Protein AF-0000000070833022 (afdb_homodimer)

InterPro domains:
  IPR000868 Isochorismatase-like domain [PF00857] (4-159)
  IPR036380 Isochorismatase-like superfamily [G3DSA:3.40.50.850] (2-165)
  IPR036380 Isochorismatase-like superfamily [SSF52499] (2-163)
  IPR052347 Isochorismatase Family Nicotinamidases [PTHR11080] (63-161)

pLDDT: mean 97.92, std 2.37, range [69.88, 98.94]

Foldseek 3Di:
DAEEEEAEAQFCLDQPPPHQNHFPCSVVLVVVVVVVLVVCVVVVGAYEYEWEEADDQAPCCVVGPDALYHPDRRGHRDPDDPVSHPYYFYFSHDRDWHCLASAAIPVRDGSCPVVVCVVVPHQEYEYAYEAQQTNRLNNVVVNVVVRGHYDYDVVRYTHNDDDRDD/DAEEEEAEAQFCLDQPPPHQNHFPCSVVLVVVVVVVLVVCVVVVGAYEYEWEEADDQAPCCVVGPDALHHPDRRGHRDPDDPVSHPYYFYFSHDRHWHDLASAAIPVRDGSCPVVVCVVVPHQEYEYAYEAQQTNRLNNVVVNVVVRGHYDYDVVRYTHNDPDRDD

Radius of gyration: 20.8 Å; Cα contacts (8 Å, |Δi|>4): 800; chains: 2; bounding box: 44×54×46 Å

Nearest PDB structures (foldseek):
  3r2j-assembly2_C  TM=9.399E-01  e=3.693E-17  Leishmania infantum
  3o92-assembly1_C  TM=8.441E-01  e=3.391E-12  Streptococcus pneumoniae TIGR4
  3s2s-assembly1_D  TM=8.492E-01  e=2.630E-12  Streptococcus mutans
  3o91-assembly1_D  TM=8.607E-01  e=6.397E-12  Streptococcus pneumoniae TIGR4
  1nba-assembly1_B  TM=8.017E-01  e=1.548E-07  Arthrobacter sp.

Solvent-accessible surface area (backbone atoms only — not comparable to full-atom values): 16486 Å² total; per-residue (Å²): 134,33,47,32,39,39,38,29,38,54,18,25,9,34,27,36,87,83,26,61,52,51,33,72,69,37,58,71,38,51,64,64,49,52,54,50,53,49,52,34,50,74,68,73,31,47,34,32,34,34,30,56,33,17,42,88,81,23,54,57,46,78,81,36,68,71,50,18,34,60,97,38,73,36,33,34,57,53,94,52,66,72,84,74,35,80,44,75,39,66,27,27,64,44,51,84,37,49,28,58,22,64,46,30,31,75,81,65,44,72,50,51,43,61,60,52,36,53,76,64,54,42,46,33,39,38,41,33,28,38,33,30,43,47,32,40,19,37,29,49,48,50,39,53,71,71,64,41,31,40,32,35,41,52,86,45,40,33,32,88,51,64,34,37,43,71,135,35,46,30,38,38,39,31,38,53,16,24,9,34,28,35,87,84,24,65,53,50,32,73,69,36,58,71,36,51,66,65,49,52,54,50,52,48,50,35,51,74,68,73,32,47,34,32,33,35,32,55,34,16,41,86,82,23,54,58,46,79,82,36,66,71,52,18,34,62,96,40,72,35,32,34,56,54,93,52,63,71,82,73,35,80,42,74,39,67,26,26,65,45,50,84,37,50,29,57,22,64,45,31,33,75,81,65,44,72,49,51,43,62,60,52,37,53,75,64,55,42,47,33,38,38,41,32,28,39,35,30,44,47,32,39,18,36,29,51,50,50,39,53,71,72,64,42,32,39,33,36,41,53,85,46,41,33,32,86,51,66,35,41,43,72

Structure (mmCIF, N/CA/C/O backbone):
data_AF-0000000070833022-model_v1
#
loop_
_entity.id
_entity.type
_entity.pdbx_description
1 polymer nicotinamidase
#
loop_
_atom_site.group_PDB
_atom_site.id
_atom_site.type_symbol
_atom_site.label_atom_id
_atom_site.label_alt_id
_atom_site.label_comp_id
_atom_site.label_asym_id
_atom_site.label_entity_id
_atom_site.label_seq_id
_atom_site.pdbx_PDB_ins_code
_atom_site.Cartn_x
_atom_site.Cartn_y
_atom_site.Cartn_z
_atom_site.occupancy
_atom_site.B_iso_or_equiv
_atom_site.auth_seq_id
_atom_site.auth_comp_id
_atom_site.auth_asym_id
_atom_site.auth_atom_id
_atom_site.pdbx_PDB_model_num
ATOM 1 N N . MET A 1 1 ? 17.688 13.344 -7.488 1 69.88 1 MET A N 1
ATOM 2 C CA . MET A 1 1 ? 16.297 13.18 -7.055 1 69.88 1 MET A CA 1
ATOM 3 C C . MET A 1 1 ? 16.094 13.75 -5.652 1 69.88 1 MET A C 1
ATOM 5 O O . MET A 1 1 ? 16.938 13.547 -4.773 1 69.88 1 MET A O 1
ATOM 9 N N . LYS A 1 2 ? 15.133 14.711 -5.559 1 92.62 2 LYS A N 1
ATOM 10 C CA . LYS A 1 2 ? 14.836 15.281 -4.246 1 92.62 2 LYS A CA 1
ATOM 11 C C . LYS A 1 2 ? 13.766 14.469 -3.521 1 92.62 2 LYS A C 1
ATOM 13 O O . LYS A 1 2 ? 12.859 13.922 -4.156 1 92.62 2 LYS A O 1
ATOM 18 N N . LYS A 1 3 ? 13.984 14.32 -2.23 1 97.94 3 LYS A N 1
ATOM 19 C CA . LYS A 1 3 ? 13.117 13.484 -1.403 1 97.94 3 LYS A CA 1
ATOM 20 C C . LYS A 1 3 ? 12.305 14.336 -0.431 1 97.94 3 LYS A C 1
ATOM 22 O O . LYS A 1 3 ? 12.719 15.438 -0.063 1 97.94 3 LYS A O 1
ATOM 27 N N . ALA A 1 4 ? 11.188 13.812 -0.095 1 98.88 4 ALA A N 1
ATOM 28 C CA . ALA A 1 4 ? 10.383 14.438 0.957 1 98.88 4 ALA A CA 1
ATOM 29 C C . ALA A 1 4 ? 9.758 13.391 1.866 1 98.88 4 ALA A C 1
ATOM 31 O O . ALA A 1 4 ? 9.414 12.297 1.414 1 98.88 4 ALA A O 1
ATOM 32 N N . LEU A 1 5 ? 9.703 13.703 3.098 1 98.94 5 LEU A N 1
ATOM 33 C CA . LEU A 1 5 ? 8.922 12.969 4.086 1 98.94 5 LEU A CA 1
ATOM 34 C C . LEU A 1 5 ? 7.547 13.586 4.27 1 98.94 5 LEU A C 1
ATOM 36 O O . LEU A 1 5 ? 7.426 14.805 4.434 1 98.94 5 LEU A O 1
ATOM 40 N N . ILE A 1 6 ? 6.504 12.781 4.133 1 98.94 6 ILE A N 1
ATOM 41 C CA . ILE A 1 6 ? 5.156 13.242 4.457 1 98.94 6 ILE A CA 1
ATOM 42 C C . ILE A 1 6 ? 4.664 12.547 5.723 1 98.94 6 ILE A C 1
ATOM 44 O O . ILE A 1 6 ? 4.504 11.328 5.742 1 98.94 6 ILE A O 1
ATOM 48 N N . VAL A 1 7 ? 4.449 13.266 6.758 1 98.94 7 VAL A N 1
ATOM 49 C CA . VAL A 1 7 ? 3.848 12.797 8 1 98.94 7 VAL A CA 1
ATOM 50 C C . VAL A 1 7 ? 2.348 13.086 7.988 1 98.94 7 VAL A C 1
ATOM 52 O O . VAL A 1 7 ? 1.93 14.234 8.148 1 98.94 7 VAL A O 1
ATOM 55 N N . VAL A 1 8 ? 1.592 12.07 7.895 1 98.94 8 VAL A N 1
ATOM 56 C CA . VAL A 1 8 ? 0.159 12.219 7.66 1 98.94 8 VAL A CA 1
ATOM 57 C C . VAL A 1 8 ? -0.582 12.273 8.992 1 98.94 8 VAL A C 1
ATOM 59 O O . VAL A 1 8 ? -0.612 11.289 9.734 1 98.94 8 VAL A O 1
ATOM 62 N N . ASP A 1 9 ? -1.118 13.352 9.328 1 98.81 9 ASP A N 1
ATOM 63 C CA . ASP A 1 9 ? -2.156 13.602 10.32 1 98.81 9 ASP A CA 1
ATOM 64 C C . ASP A 1 9 ? -1.718 13.125 11.703 1 98.81 9 ASP A C 1
ATOM 66 O O . ASP A 1 9 ? -2.508 12.531 12.438 1 98.81 9 ASP A O 1
ATOM 70 N N . TYR A 1 10 ? -0.454 13.312 12.008 1 98.94 10 TYR A N 1
ATOM 71 C CA . TYR A 1 10 ? -0.01 12.984 13.352 1 98.94 10 TYR A CA 1
ATOM 72 C C . TYR A 1 10 ? -0.485 14.031 14.359 1 98.94 10 TYR A C 1
ATOM 74 O O . TYR A 1 10 ? 0.324 14.781 14.914 1 98.94 10 TYR A O 1
ATOM 82 N N . GLN A 1 11 ? -1.773 13.961 14.641 1 98.88 11 GLN A N 1
ATOM 83 C CA . GLN A 1 11 ? -2.473 14.992 15.391 1 98.88 11 GLN A CA 1
ATOM 84 C C . GLN A 1 11 ? -3.039 14.438 16.688 1 98.88 11 GLN A C 1
ATOM 86 O O . GLN A 1 11 ? -3.248 13.234 16.828 1 98.88 11 GLN A O 1
ATOM 91 N N . TYR A 1 12 ? -3.34 15.305 17.656 1 98.88 12 TYR A N 1
ATOM 92 C CA . TYR A 1 12 ? -3.77 14.969 19.016 1 98.88 12 TYR A CA 1
ATOM 93 C C . TYR A 1 12 ? -4.996 14.062 18.984 1 98.88 12 TYR A C 1
ATOM 95 O O . TYR A 1 12 ? -5.012 13.008 19.625 1 98.88 12 TYR A O 1
ATOM 103 N N . ASP A 1 13 ? -6.031 14.328 18.219 1 98.88 13 ASP A N 1
ATOM 104 C CA . ASP A 1 13 ? -7.293 13.594 18.234 1 98.88 13 ASP A CA 1
ATOM 105 C C . ASP A 1 13 ? -7.105 12.172 17.734 1 98.88 13 ASP A C 1
ATOM 107 O O . ASP A 1 13 ? -7.863 11.266 18.109 1 98.88 13 ASP A O 1
ATOM 111 N N . PHE A 1 14 ? -6.078 11.938 16.906 1 98.81 14 PHE A N 1
ATOM 112 C CA . PHE A 1 14 ? -5.812 10.609 16.375 1 98.81 14 PHE A CA 1
ATOM 113 C C . PHE A 1 14 ? -4.836 9.852 17.25 1 98.81 14 PHE A C 1
ATOM 115 O O . PHE A 1 14 ? -4.859 8.617 17.297 1 98.81 14 PHE A O 1
ATOM 122 N N . VAL A 1 15 ? -3.916 10.562 17.953 1 98.81 15 VAL A N 1
ATOM 123 C CA . VAL A 1 15 ? -2.707 9.945 18.484 1 98.81 15 VAL A CA 1
ATOM 124 C C . VAL A 1 15 ? -2.846 9.758 20 1 98.81 15 VAL A C 1
ATOM 126 O O . VAL A 1 15 ? -2.471 8.711 20.531 1 98.81 15 VAL A O 1
ATOM 129 N N . ASP A 1 16 ? -3.357 10.758 20.625 1 98.69 16 ASP A N 1
ATOM 130 C CA . ASP A 1 16 ? -3.482 10.703 22.078 1 98.69 16 ASP A CA 1
ATOM 131 C C . ASP A 1 16 ? -4.645 9.805 22.484 1 98.69 16 ASP A C 1
ATOM 133 O O . ASP A 1 16 ? -5.734 9.891 21.922 1 98.69 16 ASP A O 1
ATOM 137 N N . PRO A 1 17 ? -4.465 9.008 23.531 1 98.19 17 PRO A N 1
ATOM 138 C CA . PRO A 1 17 ? -5.547 8.133 23.984 1 98.19 17 PRO A CA 1
ATOM 139 C C . PRO A 1 17 ? -6.793 8.914 24.406 1 98.19 17 PRO A C 1
ATOM 141 O O . PRO A 1 17 ? -7.895 8.352 24.438 1 98.19 17 PRO A O 1
ATOM 144 N N . ASN A 1 18 ? -6.699 10.148 24.688 1 98.25 18 ASN A N 1
ATOM 145 C CA . ASN A 1 18 ? -7.832 10.992 25.062 1 98.25 18 ASN A CA 1
ATOM 146 C C . ASN A 1 18 ? -8.398 11.742 23.859 1 98.25 18 ASN A C 1
ATOM 148 O O . ASN A 1 18 ? -9.344 12.516 24 1 98.25 18 ASN A O 1
ATOM 152 N N . GLY A 1 19 ? -7.809 11.578 22.703 1 98.44 19 GLY A N 1
ATOM 153 C CA . GLY A 1 19 ? -8.312 12.203 21.484 1 98.44 19 GLY A CA 1
ATOM 154 C C . GLY A 1 19 ? -9.672 11.68 21.062 1 98.44 19 GLY A C 1
ATOM 155 O O . GLY A 1 19 ? -10.023 10.539 21.375 1 98.44 19 GLY A O 1
ATOM 156 N N . SER A 1 20 ? -10.391 12.367 20.344 1 98.5 20 SER A N 1
ATOM 157 C CA . SER A 1 20 ? -11.781 12.062 20.016 1 98.5 20 SER A CA 1
ATOM 158 C C . SER A 1 20 ? -11.875 10.93 19 1 98.5 20 SER A C 1
ATOM 160 O O . SER A 1 20 ? -12.922 10.289 18.875 1 98.5 20 SER A O 1
ATOM 162 N N . LEU A 1 21 ? -10.883 10.688 18.234 1 98.25 21 LEU A N 1
ATOM 163 C CA . LEU A 1 21 ? -10.797 9.594 17.281 1 98.25 21 LEU A CA 1
ATOM 164 C C . LEU A 1 21 ? -9.461 8.859 17.391 1 98.25 21 LEU A C 1
ATOM 166 O O . LEU A 1 21 ? -8.734 8.719 16.406 1 98.25 21 LEU A O 1
ATOM 170 N N . TYR A 1 22 ? -9.211 8.352 18.578 1 98.62 22 TYR A N 1
ATOM 171 C CA . TYR A 1 22 ? -7.945 7.723 18.922 1 98.62 22 TYR A CA 1
ATOM 172 C C . TYR A 1 22 ? -7.691 6.484 18.078 1 98.62 22 TYR A C 1
ATOM 174 O O . TYR A 1 22 ? -8.555 5.605 17.969 1 98.62 22 TYR A O 1
ATOM 182 N N . VAL A 1 23 ? -6.555 6.477 17.359 1 98.44 23 VAL A N 1
ATOM 183 C CA . VAL A 1 23 ? -6.051 5.297 16.656 1 98.44 23 VAL A CA 1
ATOM 184 C C . VAL A 1 23 ? -5.039 4.566 17.531 1 98.44 23 VAL A C 1
ATOM 186 O O . VAL A 1 23 ? -3.971 5.102 17.844 1 98.44 23 VAL A O 1
ATOM 189 N N . LYS A 1 24 ? -5.34 3.422 17.859 1 98.06 24 LYS A N 1
ATOM 190 C CA . LYS A 1 24 ? -4.598 2.654 18.859 1 98.06 24 LYS A CA 1
ATOM 191 C C . LYS A 1 24 ? -3.107 2.625 18.531 1 98.06 24 LYS A C 1
ATOM 193 O O . LYS A 1 24 ? -2.727 2.408 17.375 1 98.06 24 LYS A O 1
ATOM 198 N N . ASP A 1 25 ? -2.242 2.977 19.5 1 98.12 25 ASP A N 1
ATOM 199 C CA . ASP A 1 25 ? -0.787 2.875 19.484 1 98.12 25 ASP A CA 1
ATOM 200 C C . ASP A 1 25 ? -0.165 4.035 18.719 1 98.12 25 ASP A C 1
ATOM 202 O O . ASP A 1 25 ? 1.036 4.031 18.438 1 98.12 25 ASP A O 1
ATOM 206 N N . GLY A 1 26 ? -0.972 5.012 18.359 1 98.5 26 GLY A N 1
ATOM 207 C CA . GLY A 1 26 ? -0.438 6.172 17.656 1 98.5 26 GLY A CA 1
ATOM 208 C C . GLY A 1 26 ? 0.669 6.871 18.422 1 98.5 26 GLY A C 1
ATOM 209 O O . GLY A 1 26 ? 1.641 7.344 17.828 1 98.5 26 GLY A O 1
ATOM 210 N N . GLU A 1 27 ? 0.518 6.898 19.734 1 98.5 27 GLU A N 1
ATOM 211 C CA . GLU A 1 27 ? 1.476 7.613 20.562 1 98.5 27 GLU A CA 1
ATOM 212 C C . GLU A 1 27 ? 2.83 6.91 20.578 1 98.5 27 GLU A C 1
ATOM 214 O O . GLU A 1 27 ? 3.855 7.535 20.859 1 98.5 27 GLU A O 1
ATOM 219 N N . LYS A 1 28 ? 2.85 5.664 20.25 1 98.12 28 LYS A N 1
ATOM 220 C CA . LYS A 1 28 ? 4.09 4.891 20.266 1 98.12 28 LYS A CA 1
ATOM 221 C C . LYS A 1 28 ? 4.988 5.281 19.094 1 98.12 28 LYS A C 1
ATOM 223 O O . LYS A 1 28 ? 6.18 4.961 19.094 1 98.12 28 LYS A O 1
ATOM 228 N N . LEU A 1 29 ? 4.48 5.973 18.094 1 98.5 29 LEU A N 1
ATOM 229 C CA . LEU A 1 29 ? 5.246 6.391 16.922 1 98.5 29 LEU A CA 1
ATOM 230 C C . LEU A 1 29 ? 6.098 7.617 17.234 1 98.5 29 LEU A C 1
ATOM 232 O O . LEU A 1 29 ? 6.996 7.969 16.469 1 98.5 29 LEU A O 1
ATOM 236 N N . GLN A 1 30 ? 5.836 8.227 18.359 1 98.12 30 GLN A N 1
ATOM 237 C CA . GLN A 1 30 ? 6.387 9.547 18.641 1 98.12 30 GLN A CA 1
ATOM 238 C C . GLN A 1 30 ? 7.91 9.547 18.531 1 98.12 30 GLN A C 1
ATOM 240 O O . GLN A 1 30 ? 8.477 10.336 17.766 1 98.12 30 GLN A O 1
ATOM 245 N N . LYS A 1 31 ? 8.586 8.711 19.219 1 98 31 LYS A N 1
ATOM 246 C CA . LYS A 1 31 ? 10.039 8.719 19.281 1 98 31 LYS A CA 1
ATOM 247 C C . LYS A 1 31 ? 10.641 8.359 17.922 1 98 31 LYS A C 1
ATOM 249 O O . LYS A 1 31 ? 11.461 9.094 17.375 1 98 31 LYS A O 1
ATOM 254 N N . PRO A 1 32 ? 10.227 7.227 17.328 1 98.44 32 PRO A N 1
ATOM 255 C CA . PRO A 1 32 ? 10.828 6.906 16.031 1 98.44 32 PRO A CA 1
ATOM 256 C C . PRO A 1 32 ? 10.453 7.914 14.945 1 98.44 32 PRO A C 1
ATOM 258 O O . PRO A 1 32 ? 11.242 8.164 14.039 1 98.44 32 PRO A O 1
ATOM 261 N N . LEU A 1 33 ? 9.305 8.492 15.023 1 98.5 33 LEU A N 1
ATOM 262 C CA . LEU A 1 33 ? 8.891 9.5 14.055 1 98.5 33 LEU A CA 1
ATOM 263 C C . LEU A 1 33 ? 9.773 10.742 14.156 1 98.5 33 LEU A C 1
ATOM 265 O O . LEU A 1 33 ? 10.211 11.281 13.141 1 98.5 33 LEU A O 1
ATOM 269 N N . LEU A 1 34 ? 9.992 11.203 15.367 1 98.38 34 LEU A N 1
ATOM 270 C CA . LEU A 1 34 ? 10.875 12.344 15.586 1 98.38 34 LEU A CA 1
ATOM 271 C C . LEU A 1 34 ? 12.273 12.07 15.047 1 98.38 34 LEU A C 1
ATOM 273 O O . LEU A 1 34 ? 12.891 12.945 14.438 1 98.38 34 LEU A O 1
ATOM 277 N N . ALA A 1 35 ? 12.797 10.906 15.289 1 98.5 35 ALA A N 1
ATOM 278 C CA . ALA A 1 35 ? 14.102 10.516 14.758 1 98.5 35 ALA A CA 1
ATOM 279 C C . ALA A 1 35 ? 14.125 10.602 13.234 1 98.5 35 ALA A C 1
ATOM 281 O O . ALA A 1 35 ? 15.094 11.07 12.648 1 98.5 35 ALA A O 1
ATOM 282 N N . LEU A 1 36 ? 13.055 10.156 12.609 1 98.62 36 LEU A N 1
ATOM 283 C CA . LEU A 1 36 ? 12.969 10.18 11.148 1 98.62 36 LEU A CA 1
ATOM 284 C C . LEU A 1 36 ? 12.922 11.617 10.633 1 98.62 36 LEU A C 1
ATOM 286 O O . LEU A 1 36 ? 13.594 11.953 9.664 1 98.62 36 LEU A O 1
ATOM 290 N N . ILE A 1 37 ? 12.117 12.43 11.266 1 98.69 37 ILE A N 1
ATOM 291 C CA . ILE A 1 37 ? 12.016 13.836 10.898 1 98.69 37 ILE A CA 1
ATOM 292 C C . ILE A 1 37 ? 13.398 14.484 10.953 1 98.69 37 ILE A C 1
ATOM 294 O O . ILE A 1 37 ? 13.812 15.164 10.008 1 98.69 37 ILE A O 1
ATOM 298 N N . ASN A 1 38 ? 14.086 14.242 11.984 1 98.38 38 ASN A N 1
ATOM 299 C CA . ASN A 1 38 ? 15.422 14.805 12.156 1 98.38 38 ASN A CA 1
ATOM 300 C C . ASN A 1 38 ? 16.375 14.305 11.078 1 98.38 38 ASN A C 1
ATOM 302 O O . ASN A 1 38 ? 17.234 15.055 10.594 1 98.38 38 ASN A O 1
ATOM 306 N N . GLU A 1 39 ? 16.281 13.086 10.805 1 98.38 39 GLU A N 1
ATOM 307 C CA . GLU A 1 39 ? 17.109 12.508 9.75 1 98.38 39 GLU A CA 1
ATOM 308 C C . GLU A 1 39 ? 16.906 13.25 8.43 1 98.38 39 GLU A C 1
ATOM 310 O O . GLU A 1 39 ? 17.875 13.609 7.758 1 98.38 39 GLU A O 1
ATOM 315 N N . TYR A 1 40 ? 15.68 13.484 8.039 1 98.38 40 TYR A N 1
ATOM 316 C CA . TYR A 1 40 ? 15.391 14.18 6.789 1 98.38 40 TYR A CA 1
ATOM 317 C C . TYR A 1 40 ? 15.891 15.617 6.84 1 98.38 40 TYR A C 1
ATOM 319 O O . TYR A 1 40 ? 16.484 16.109 5.879 1 98.38 40 TYR A O 1
ATOM 327 N N . LYS A 1 41 ? 15.688 16.234 7.918 1 97.38 41 LYS A N 1
ATOM 328 C CA . LYS A 1 41 ? 16.141 17.625 8.086 1 97.38 41 LYS A CA 1
ATOM 329 C C . LYS A 1 41 ? 17.672 17.703 7.973 1 97.38 41 LYS A C 1
ATOM 331 O O . LYS A 1 41 ? 18.188 18.594 7.293 1 97.38 41 LYS A O 1
ATOM 336 N N . ASN A 1 42 ? 18.312 16.797 8.594 1 97.38 42 ASN A N 1
ATOM 337 C CA . ASN A 1 42 ? 19.781 16.781 8.578 1 97.38 42 ASN A CA 1
ATOM 338 C C . ASN A 1 42 ? 20.312 16.531 7.172 1 97.38 42 ASN A C 1
ATOM 340 O O . ASN A 1 42 ? 21.422 16.984 6.84 1 97.38 42 ASN A O 1
ATOM 344 N N . ASN A 1 43 ? 19.562 15.875 6.383 1 97.44 43 ASN A N 1
ATOM 345 C CA . ASN A 1 43 ? 19.953 15.594 5.008 1 97.44 43 ASN A CA 1
ATOM 346 C C . ASN A 1 43 ? 19.5 16.703 4.059 1 97.44 43 ASN A C 1
ATOM 348 O O . ASN A 1 43 ? 19.656 16.578 2.842 1 97.44 43 ASN A O 1
ATOM 352 N N . ASN A 1 44 ? 18.844 17.719 4.574 1 96.88 44 ASN A N 1
ATOM 353 C CA . ASN A 1 44 ? 18.297 18.844 3.809 1 96.88 44 ASN A CA 1
ATOM 354 C C . ASN A 1 44 ? 17.188 18.375 2.859 1 96.88 44 ASN A C 1
ATOM 356 O O . ASN A 1 44 ? 17.078 18.875 1.742 1 96.88 44 ASN A O 1
ATOM 360 N N . ASP A 1 45 ? 16.531 17.297 3.289 1 98.25 45 ASP A N 1
ATOM 361 C CA . ASP A 1 45 ? 15.352 16.828 2.578 1 98.25 45 ASP A CA 1
ATOM 362 C C . ASP A 1 45 ? 14.086 17.484 3.131 1 98.25 45 ASP A C 1
ATOM 364 O O . ASP A 1 45 ? 14.062 17.938 4.281 1 98.25 45 ASP A O 1
ATOM 368 N N . LEU A 1 46 ? 13.086 17.578 2.316 1 98.62 46 LEU A N 1
ATOM 369 C CA . LEU A 1 46 ? 11.859 18.266 2.713 1 98.62 46 LEU A CA 1
ATOM 370 C C . LEU A 1 46 ? 11.055 17.422 3.693 1 98.62 46 LEU A C 1
ATOM 372 O O . LEU A 1 46 ? 10.953 16.203 3.531 1 98.62 46 LEU A O 1
ATOM 376 N N . VAL A 1 47 ? 10.531 18.047 4.699 1 98.88 47 VAL A N 1
ATOM 377 C CA . VAL A 1 47 ? 9.625 17.438 5.664 1 98.88 47 VAL A CA 1
ATOM 378 C C . VAL A 1 47 ? 8.289 18.172 5.656 1 98.88 47 VAL A C 1
ATOM 380 O O . VAL A 1 47 ? 8.227 19.375 5.906 1 98.88 47 VAL A O 1
ATOM 383 N N . ILE A 1 48 ? 7.23 17.406 5.352 1 98.94 48 ILE A N 1
ATOM 384 C CA . ILE A 1 48 ? 5.887 17.969 5.211 1 98.94 48 ILE A CA 1
ATOM 385 C C . ILE A 1 48 ? 4.938 17.266 6.18 1 98.94 48 ILE A C 1
ATOM 387 O O . ILE A 1 48 ? 5.055 16.062 6.418 1 98.94 48 ILE A O 1
ATOM 391 N N . ALA A 1 49 ? 4.035 17.953 6.742 1 98.94 49 ALA A N 1
ATOM 392 C CA . ALA A 1 49 ? 2.938 17.375 7.512 1 98.94 49 ALA A CA 1
ATOM 393 C C . ALA A 1 49 ? 1.591 17.688 6.867 1 98.94 49 ALA A C 1
ATOM 395 O O . ALA A 1 49 ? 1.433 18.719 6.211 1 98.94 49 ALA A O 1
ATOM 396 N N . THR A 1 50 ? 0.718 16.797 7.027 1 98.88 50 THR A N 1
ATOM 397 C CA . THR A 1 50 ? -0.683 17.109 6.777 1 98.88 50 THR A CA 1
ATOM 398 C C . THR A 1 50 ? -1.464 17.172 8.086 1 98.88 50 THR A C 1
ATOM 400 O O . THR A 1 50 ? -1.105 16.516 9.062 1 98.88 50 THR A O 1
ATOM 403 N N . LYS A 1 51 ? -2.506 17.953 8.117 1 98.75 51 LYS A N 1
ATOM 404 C CA . LYS A 1 51 ? -3.424 18.094 9.242 1 98.75 51 LYS A CA 1
ATOM 405 C C . LYS A 1 51 ? -4.875 18.125 8.773 1 98.75 51 LYS A C 1
ATOM 407 O O . LYS A 1 51 ? -5.234 18.906 7.895 1 98.75 51 LYS A O 1
ATOM 412 N N . ASP A 1 52 ? -5.645 17.219 9.312 1 98.62 52 ASP A N 1
ATOM 413 C CA . ASP A 1 52 ? -7.078 17.484 9.234 1 98.62 52 ASP A CA 1
ATOM 414 C C . ASP A 1 52 ? -7.438 18.781 9.953 1 98.62 52 ASP A C 1
ATOM 416 O O . ASP A 1 52 ? -6.941 19.047 11.047 1 98.62 52 ASP A O 1
ATOM 420 N N . TRP A 1 53 ? -8.234 19.578 9.344 1 98.56 53 TRP A N 1
ATOM 421 C CA . TRP A 1 53 ? -8.562 20.922 9.828 1 98.56 53 TRP A CA 1
ATOM 422 C C . TRP A 1 53 ? -10.031 21.25 9.578 1 98.56 53 TRP A C 1
ATOM 424 O O . TRP A 1 53 ? -10.352 22.109 8.75 1 98.56 53 TRP A O 1
ATOM 434 N N . HIS A 1 54 ? -10.867 20.703 10.297 1 98.69 54 HIS A N 1
ATOM 435 C CA . HIS A 1 54 ? -12.289 20.641 9.969 1 98.69 54 HIS A CA 1
ATOM 436 C C . HIS A 1 54 ? -13.055 21.797 10.578 1 98.69 54 HIS A C 1
ATOM 438 O O . HIS A 1 54 ? -12.867 22.125 11.75 1 98.69 54 HIS A O 1
ATOM 444 N N . PRO A 1 55 ? -13.922 22.484 9.789 1 98.19 55 PRO A N 1
ATOM 445 C CA . PRO A 1 55 ? -14.898 23.375 10.422 1 98.19 55 PRO A CA 1
ATOM 446 C C . PRO A 1 55 ? -15.852 22.641 11.352 1 98.19 55 PRO A C 1
ATOM 448 O O . PRO A 1 55 ? -15.953 21.406 11.289 1 98.19 55 PRO A O 1
ATOM 451 N N . ALA A 1 56 ? -16.469 23.531 12.148 1 95.06 56 ALA A N 1
ATOM 452 C CA . ALA A 1 56 ? -17.5 22.922 13 1 95.06 56 ALA A CA 1
ATOM 453 C C . ALA A 1 56 ? -18.594 22.266 12.172 1 95.06 56 ALA A C 1
ATOM 455 O O . ALA A 1 56 ? -18.969 22.781 11.109 1 95.06 56 ALA A O 1
ATOM 456 N N . HIS A 1 57 ? -19.047 21.172 12.352 1 95.38 57 HIS A N 1
ATOM 457 C CA . HIS A 1 57 ? -20.109 20.406 11.695 1 95.38 57 HIS A CA 1
ATOM 458 C C . HIS A 1 57 ? -19.641 19.859 10.352 1 95.38 57 HIS A C 1
ATOM 460 O O . HIS A 1 57 ? -20.422 19.766 9.406 1 95.38 57 HIS A O 1
ATOM 466 N N . HIS A 1 58 ? -18.406 19.734 10.164 1 97.31 58 HIS A N 1
ATOM 467 C CA . HIS A 1 58 ? -17.828 19.156 8.961 1 97.31 58 HIS A CA 1
ATOM 468 C C . HIS A 1 58 ? -18.578 17.891 8.539 1 97.31 58 HIS A C 1
ATOM 470 O O . HIS A 1 58 ? -19.047 17.125 9.383 1 97.31 58 HIS A O 1
ATOM 476 N N . CYS A 1 59 ? -18.672 17.609 7.277 1 97.44 59 CYS A N 1
ATOM 477 C CA . CYS A 1 59 ? -19.469 16.516 6.734 1 97.44 59 CYS A CA 1
ATOM 478 C C . CYS A 1 59 ? -18.938 15.164 7.223 1 97.44 59 CYS A C 1
ATOM 480 O O . CYS A 1 59 ? -19.719 14.219 7.387 1 97.44 59 CYS A O 1
ATOM 482 N N . SER A 1 60 ? -17.656 15.07 7.453 1 96.81 60 SER A N 1
ATOM 483 C CA . SER A 1 60 ? -17.078 13.797 7.867 1 96.81 60 SER A CA 1
ATOM 484 C C . SER A 1 60 ? -17.578 13.383 9.25 1 96.81 60 SER A C 1
ATOM 486 O O . SER A 1 60 ? -17.406 12.227 9.648 1 96.81 60 SER A O 1
ATOM 488 N N . PHE A 1 61 ? -18.188 14.305 10.047 1 97.69 61 PHE A N 1
ATOM 489 C CA . PHE A 1 61 ? -18.656 14.016 11.398 1 97.69 61 PHE A CA 1
ATOM 490 C C . PHE A 1 61 ? -19.906 13.148 11.359 1 97.69 61 PHE A C 1
ATOM 492 O O . PHE A 1 61 ? -20.344 12.625 12.391 1 97.69 61 PHE A O 1
ATOM 499 N N . GLU A 1 62 ? -20.422 12.945 10.156 1 96.94 62 GLU A N 1
ATOM 500 C CA . GLU A 1 62 ? -21.5 11.977 9.977 1 96.94 62 GLU A CA 1
ATOM 501 C C . GLU A 1 62 ? -20.984 10.547 10.07 1 96.94 62 GLU A C 1
ATOM 503 O O . GLU A 1 62 ? -21.734 9.625 10.398 1 96.94 62 GLU A O 1
ATOM 508 N N . ILE A 1 63 ? -19.734 10.383 9.742 1 96 63 ILE A N 1
ATOM 509 C CA . ILE A 1 63 ? -19.125 9.062 9.664 1 96 63 ILE A CA 1
ATOM 510 C C . ILE A 1 63 ? -18.203 8.852 10.875 1 96 63 ILE A C 1
ATOM 512 O O . ILE A 1 63 ? -18.172 7.766 11.461 1 96 63 ILE A O 1
ATOM 516 N N . TRP A 1 64 ? -17.484 9.883 11.195 1 97.38 64 TRP A N 1
ATOM 517 C CA . TRP A 1 64 ? -16.531 9.859 12.297 1 97.38 64 TRP A CA 1
ATOM 518 C C . TRP A 1 64 ? -17 10.781 13.43 1 97.38 64 TRP A C 1
ATOM 520 O O . TRP A 1 64 ? -17.703 11.766 13.188 1 97.38 64 TRP A O 1
ATOM 530 N N . PRO A 1 65 ? -16.578 10.469 14.664 1 97.81 65 PRO A N 1
ATOM 531 C CA . PRO A 1 65 ? -16.812 11.484 15.688 1 97.81 65 PRO A CA 1
ATOM 532 C C . PRO A 1 65 ? -16.125 12.82 15.359 1 97.81 65 PRO A C 1
ATOM 534 O O . PRO A 1 65 ? -15.125 12.844 14.648 1 97.81 65 PRO A O 1
ATOM 537 N N . PRO A 1 66 ? -16.797 13.898 15.891 1 98.44 66 PRO A N 1
ATOM 538 C CA . PRO A 1 66 ? -16.109 15.18 15.664 1 98.44 66 PRO A CA 1
ATOM 539 C C . PRO A 1 66 ? -14.633 15.141 16.062 1 98.44 66 PRO A C 1
ATOM 541 O O . PRO A 1 66 ? -14.305 14.664 17.156 1 98.44 66 PRO A O 1
ATOM 544 N N . HIS A 1 67 ? -13.742 15.57 15.211 1 98.75 67 HIS A N 1
ATOM 545 C CA . HIS A 1 67 ? -12.297 15.508 15.406 1 98.75 67 HIS A CA 1
ATOM 546 C C . HIS A 1 67 ? -11.586 16.609 14.625 1 98.75 67 HIS A C 1
ATOM 548 O O . HIS A 1 67 ? -12.125 17.125 13.648 1 98.75 67 HIS A O 1
ATOM 554 N N . CYS A 1 68 ? -10.398 16.938 15.086 1 98.75 68 CYS A N 1
ATOM 555 C CA . CYS A 1 68 ? -9.492 17.875 14.43 1 98.75 68 CYS A CA 1
ATOM 556 C C . CYS A 1 68 ? -10.227 19.141 14 1 98.75 68 CYS A C 1
ATOM 558 O O . CYS A 1 68 ? -10.078 19.594 12.867 1 98.75 68 CYS A O 1
ATOM 560 N N . ILE A 1 69 ? -11.109 19.547 14.906 1 98.69 69 ILE A N 1
ATOM 561 C CA . ILE A 1 69 ? -11.852 20.781 14.648 1 98.69 69 ILE A CA 1
ATOM 562 C C . ILE A 1 69 ? -10.898 21.969 14.672 1 98.69 69 ILE A C 1
ATOM 564 O O . ILE A 1 69 ? -10.023 22.062 15.539 1 98.69 69 ILE A O 1
ATOM 568 N N . GLN A 1 70 ? -11.047 22.891 13.773 1 98.5 70 GLN A N 1
ATOM 569 C CA . GLN A 1 70 ? -10.195 24.062 13.633 1 98.5 70 GLN A CA 1
ATOM 570 C C . GLN A 1 70 ? -10.023 24.781 14.977 1 98.5 70 GLN A C 1
ATOM 572 O O . GLN A 1 70 ? -10.984 24.922 15.734 1 98.5 70 GLN A O 1
ATOM 577 N N . ASN A 1 71 ? -8.742 25.141 15.273 1 97.88 71 ASN A N 1
ATOM 578 C CA . ASN A 1 71 ? -8.375 26 16.391 1 97.88 71 ASN A CA 1
ATOM 579 C C . ASN A 1 71 ? -8.633 25.312 17.734 1 97.88 71 ASN A C 1
ATOM 581 O O . ASN A 1 71 ? -8.836 25.984 18.75 1 97.88 71 ASN A O 1
ATOM 585 N N . THR A 1 72 ? -8.797 24.016 17.797 1 98.38 72 THR A N 1
ATOM 586 C CA . THR A 1 72 ? -8.875 23.25 19.031 1 98.38 72 THR A CA 1
ATOM 587 C C . THR A 1 72 ? -7.602 22.438 19.25 1 98.38 72 THR A C 1
ATOM 589 O O . THR A 1 72 ? -6.812 22.25 18.312 1 98.38 72 THR A O 1
ATOM 592 N N . LYS A 1 73 ? -7.418 21.984 20.422 1 98.44 73 LYS A N 1
ATOM 593 C CA . LYS A 1 73 ? -6.281 21.141 20.766 1 98.44 73 LYS A CA 1
ATOM 594 C C . LYS A 1 73 ? -6.246 19.891 19.875 1 98.44 73 LYS A C 1
ATOM 596 O O . LYS A 1 73 ? -5.168 19.422 19.5 1 98.44 73 LYS A O 1
ATOM 601 N N . GLY A 1 74 ? -7.402 19.391 19.578 1 98.69 74 GLY A N 1
ATOM 602 C CA . GLY A 1 74 ? -7.531 18.156 18.797 1 98.69 74 GLY A CA 1
ATOM 603 C C . GLY A 1 74 ? -6.879 18.25 17.438 1 98.69 74 GLY A C 1
ATOM 604 O O . GLY A 1 74 ? -6.465 17.234 16.875 1 98.69 74 GLY A O 1
ATOM 605 N N . SER A 1 75 ? -6.77 19.469 16.922 1 98.62 75 SER A N 1
ATOM 606 C CA . SER A 1 75 ? -6.258 19.672 15.562 1 98.62 75 SER A CA 1
ATOM 607 C C . SER A 1 75 ? -4.75 19.906 15.57 1 98.62 75 SER A C 1
ATOM 609 O O . SER A 1 75 ? -4.121 19.953 14.516 1 98.62 75 SER A O 1
ATOM 611 N N . GLU A 1 76 ? -4.105 19.969 16.656 1 98.62 76 GLU A N 1
ATOM 612 C CA . GLU A 1 76 ? -2.676 20.266 16.75 1 98.62 76 GLU A CA 1
ATOM 613 C C . GLU A 1 76 ? -1.841 19.016 16.484 1 98.62 76 GLU A C 1
ATOM 615 O O . GLU A 1 76 ? -2.27 17.891 16.781 1 98.62 76 GLU A O 1
ATOM 620 N N . LEU A 1 77 ? -0.664 19.234 15.93 1 98.75 77 LEU A N 1
ATOM 621 C CA . LEU A 1 77 ? 0.287 18.125 15.828 1 98.75 77 LEU A CA 1
ATOM 622 C C . LEU A 1 77 ? 0.633 17.578 17.219 1 98.75 77 LEU A C 1
ATOM 624 O O . LEU A 1 7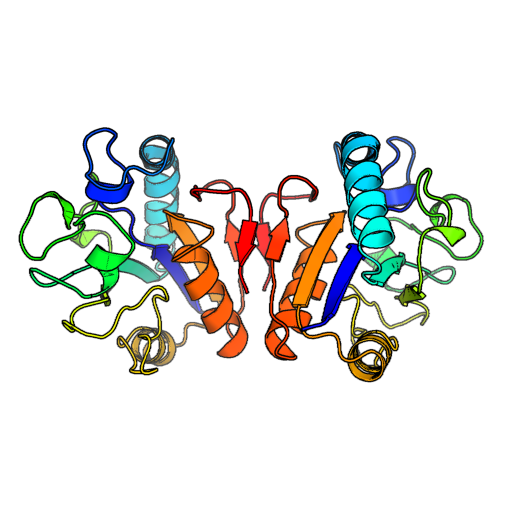7 ? 0.802 18.344 18.156 1 98.75 77 LEU A O 1
ATOM 628 N N . TYR A 1 78 ? 0.722 16.312 17.328 1 98.69 78 TYR A N 1
ATOM 629 C CA . TYR A 1 78 ? 0.939 15.664 18.625 1 98.69 78 TYR A CA 1
ATOM 630 C C . TYR A 1 78 ? 2.416 15.68 19 1 98.69 78 TYR A C 1
ATOM 632 O O . TYR A 1 78 ? 3.201 14.883 18.484 1 98.69 78 TYR A O 1
ATOM 640 N N . ASN A 1 79 ? 2.83 16.594 19.844 1 97.62 79 ASN A N 1
ATOM 641 C CA . ASN A 1 79 ? 4.172 16.719 20.406 1 97.62 79 ASN A CA 1
ATOM 642 C C . ASN A 1 79 ? 5.219 16.906 19.297 1 97.62 79 ASN A C 1
ATOM 644 O O . ASN A 1 79 ? 6.301 16.312 19.375 1 97.62 79 ASN A O 1
ATOM 648 N N . LEU A 1 80 ? 4.895 17.516 18.266 1 97.38 80 LEU A N 1
ATOM 649 C CA . LEU A 1 80 ? 5.785 17.906 17.188 1 97.38 80 LEU A CA 1
ATOM 650 C C . LEU A 1 80 ? 5.738 19.422 16.953 1 97.38 80 LEU A C 1
ATOM 652 O O . LEU A 1 80 ? 4.652 20 16.875 1 97.38 80 LEU A O 1
ATOM 656 N N . ALA A 1 81 ? 6.84 20 16.875 1 96.44 81 ALA A N 1
ATOM 657 C CA . ALA A 1 81 ? 6.898 21.438 16.594 1 96.44 81 ALA A CA 1
ATOM 658 C C . ALA A 1 81 ? 6.586 21.719 15.125 1 96.44 81 ALA A C 1
ATOM 660 O O . ALA A 1 81 ? 7.16 21.094 14.234 1 96.44 81 ALA A O 1
ATOM 661 N N . GLU A 1 82 ? 5.738 22.656 14.93 1 97.19 82 GLU A N 1
ATOM 662 C CA . GLU A 1 82 ? 5.395 23.016 13.555 1 97.19 82 GLU A CA 1
ATOM 663 C C . GLU A 1 82 ? 6.613 23.531 12.797 1 97.19 82 GLU A C 1
ATOM 665 O O . GLU A 1 82 ? 6.695 23.391 11.57 1 97.19 82 GLU A O 1
ATOM 670 N N . SER A 1 83 ? 7.539 24.047 13.5 1 96.5 83 SER A N 1
ATOM 671 C CA . SER A 1 83 ? 8.75 24.594 12.898 1 96.5 83 SER A CA 1
ATOM 672 C C . SER A 1 83 ? 9.625 23.5 12.312 1 96.5 83 SER A C 1
ATOM 674 O O . SER A 1 83 ? 10.555 23.766 11.555 1 96.5 83 SER A O 1
ATOM 676 N N . SER A 1 84 ? 9.352 22.266 12.688 1 96.81 84 SER A N 1
ATOM 677 C CA . SER A 1 84 ? 10.125 21.125 12.18 1 96.81 84 SER A CA 1
ATOM 678 C C . SER A 1 84 ? 9.719 20.781 10.75 1 96.81 84 SER A C 1
ATOM 680 O O . SER A 1 84 ? 10.398 20 10.078 1 96.81 84 SER A O 1
ATOM 682 N N . PHE A 1 85 ? 8.688 21.422 10.289 1 98.69 85 PHE A N 1
ATOM 683 C CA . PHE A 1 85 ? 8.156 21.109 8.969 1 98.69 85 PHE A CA 1
ATOM 684 C C . PHE A 1 85 ? 8.359 22.266 8 1 98.69 85 PHE A C 1
ATOM 686 O O . PHE A 1 85 ? 8.188 23.422 8.367 1 98.69 85 PHE A O 1
ATOM 693 N N . ASP A 1 86 ? 8.75 21.922 6.832 1 98.69 86 ASP A N 1
ATOM 694 C CA . ASP A 1 86 ? 8.93 22.938 5.789 1 98.69 86 ASP A CA 1
ATOM 695 C C . ASP A 1 86 ? 7.59 23.422 5.258 1 98.69 86 ASP A C 1
ATOM 697 O O . ASP A 1 86 ? 7.484 24.547 4.762 1 98.69 86 ASP A O 1
ATOM 701 N N . LYS A 1 87 ? 6.586 22.562 5.309 1 98.62 87 LYS A N 1
ATOM 702 C CA . LYS A 1 87 ? 5.234 22.859 4.848 1 98.62 87 LYS A CA 1
ATOM 703 C C . LYS A 1 87 ? 4.199 22.062 5.641 1 98.62 87 LYS A C 1
ATOM 705 O O . LYS A 1 87 ? 4.445 20.906 6.008 1 98.62 87 LYS A O 1
ATOM 710 N N . ILE A 1 88 ? 3.133 22.656 5.949 1 98.81 88 ILE A N 1
ATOM 711 C CA . ILE A 1 88 ? 1.985 21.984 6.551 1 98.81 88 ILE A CA 1
ATOM 712 C C . ILE A 1 88 ? 0.762 22.141 5.652 1 98.81 88 ILE A C 1
ATOM 714 O O . ILE A 1 88 ? 0.373 23.266 5.316 1 98.81 88 ILE A O 1
ATOM 718 N N . ILE A 1 89 ? 0.171 21.078 5.238 1 98.81 89 ILE A N 1
ATOM 719 C CA . ILE A 1 89 ? -1.002 21.047 4.371 1 98.81 89 ILE A CA 1
ATOM 720 C C . ILE A 1 89 ? -2.264 20.875 5.219 1 98.81 89 ILE A C 1
ATOM 722 O O . ILE A 1 89 ? -2.396 19.891 5.953 1 98.81 89 ILE A O 1
ATOM 726 N N . LEU A 1 90 ? -3.154 21.797 5.168 1 98.5 90 LEU A N 1
ATOM 727 C CA . LEU A 1 90 ? -4.445 21.688 5.84 1 98.5 90 LEU A CA 1
ATOM 728 C C . LEU A 1 90 ? -5.48 21.047 4.914 1 98.5 90 LEU A C 1
ATOM 730 O O . LEU A 1 90 ? -5.664 21.5 3.781 1 98.5 90 LEU A O 1
ATOM 734 N N . LYS A 1 91 ? -6.113 20 5.414 1 97.5 91 LYS A N 1
ATOM 735 C CA . LYS A 1 91 ? -7.098 19.297 4.609 1 97.5 91 LYS A CA 1
ATOM 736 C C . LYS A 1 91 ? -8.477 19.312 5.273 1 97.5 91 LYS A C 1
ATOM 738 O O . LYS A 1 91 ? -8.578 19.5 6.484 1 97.5 91 LYS A O 1
ATOM 743 N N . GLY A 1 92 ? -9.516 19.031 4.434 1 97.62 92 GLY A N 1
ATOM 744 C CA . GLY A 1 92 ? -10.875 18.969 4.945 1 97.62 92 GLY A CA 1
ATOM 745 C C . GLY A 1 92 ? -11.375 20.297 5.461 1 97.62 92 GLY A C 1
ATOM 746 O O . GLY A 1 92 ? -12.062 20.344 6.484 1 97.62 92 GLY A O 1
ATOM 747 N N . THR A 1 93 ? -11.008 21.375 4.832 1 97.38 93 THR A N 1
ATOM 748 C CA . THR A 1 93 ? -11.289 22.719 5.309 1 97.38 93 THR A CA 1
ATOM 749 C C . THR A 1 93 ? -12.672 23.188 4.852 1 97.38 93 THR A C 1
ATOM 751 O O . THR A 1 93 ? -13.195 24.188 5.348 1 97.38 93 THR A O 1
ATOM 754 N N . LYS A 1 94 ? -13.281 22.484 3.887 1 96.62 94 LYS A N 1
ATOM 755 C CA . LYS A 1 94 ? -14.625 22.797 3.406 1 96.62 94 LYS A CA 1
ATOM 756 C C . LYS A 1 94 ? -15.688 22.031 4.188 1 96.62 94 LYS A C 1
ATOM 758 O O . LYS A 1 94 ? -15.484 20.875 4.543 1 96.62 94 LYS A O 1
ATOM 763 N N . LEU A 1 95 ? -16.719 22.641 4.398 1 96.75 95 LEU A N 1
ATOM 764 C CA . LEU A 1 95 ? -17.781 22.062 5.199 1 96.75 95 LEU A CA 1
ATOM 765 C C . LEU A 1 95 ? -18.297 20.766 4.578 1 96.75 95 LEU A C 1
ATOM 767 O O . LEU A 1 95 ? -18.562 19.797 5.285 1 96.75 95 LEU A O 1
ATOM 771 N N . ASN A 1 96 ? -18.375 20.75 3.256 1 96.44 96 ASN A N 1
ATOM 772 C CA . ASN A 1 96 ? -19.125 19.672 2.605 1 96.44 96 ASN A CA 1
ATOM 773 C C . ASN A 1 96 ? -18.219 18.812 1.736 1 96.44 96 ASN A C 1
ATOM 775 O O . ASN A 1 96 ? -18.703 18.078 0.871 1 96.44 96 ASN A O 1
ATOM 779 N N . ALA A 1 97 ? -16.938 18.938 1.888 1 96.19 97 ALA A N 1
ATOM 780 C CA . ALA A 1 97 ? -15.984 18.109 1.141 1 96.19 97 ALA A CA 1
ATOM 781 C C . ALA A 1 97 ? -14.875 17.594 2.047 1 96.19 97 ALA A C 1
ATOM 783 O O . ALA A 1 97 ? -14.078 18.359 2.572 1 96.19 97 ALA A O 1
ATOM 784 N N . ASP A 1 98 ? -14.883 16.328 2.158 1 96.44 98 ASP A N 1
ATOM 785 C CA . ASP A 1 98 ? -13.82 15.727 2.961 1 96.44 98 ASP A CA 1
ATOM 786 C C . ASP A 1 98 ? -12.555 15.523 2.137 1 96.44 98 ASP A C 1
ATOM 788 O O . ASP A 1 98 ? -12.562 15.711 0.918 1 96.44 98 ASP A O 1
ATOM 792 N N . SER A 1 99 ? -11.461 15.328 2.822 1 97.31 99 SER A N 1
ATOM 793 C CA . SER A 1 99 ? -10.164 15.109 2.188 1 97.31 99 SER A CA 1
ATOM 794 C C . SER A 1 99 ? -9.328 14.102 2.967 1 97.31 99 SER A C 1
ATOM 796 O O . SER A 1 99 ? -8.539 14.477 3.836 1 97.31 99 SER A O 1
ATOM 798 N N . TYR A 1 100 ? -9.453 12.844 2.582 1 98 100 TYR A N 1
ATOM 799 C CA . TYR A 1 100 ? -8.594 11.844 3.199 1 98 100 TYR A CA 1
ATOM 800 C C . TYR A 1 100 ? -7.156 11.992 2.705 1 98 100 TYR A C 1
ATOM 802 O O . TYR A 1 100 ? -6.219 12.008 3.506 1 98 100 TYR A O 1
ATOM 810 N N . SER A 1 101 ? -7.023 12.164 1.411 1 98.56 101 SER A N 1
ATOM 811 C CA . SER A 1 101 ? -5.707 12.281 0.792 1 98.56 101 SER A CA 1
ATOM 812 C C . SER A 1 101 ? -5.051 13.617 1.134 1 98.56 101 SER A C 1
ATOM 814 O O . SER A 1 101 ? -5.719 14.648 1.175 1 98.56 101 SER A O 1
ATOM 816 N N . GLY A 1 102 ? -3.791 13.531 1.275 1 98.62 102 GLY A N 1
ATOM 817 C CA . GLY A 1 102 ? -3.016 14.75 1.446 1 98.62 102 GLY A CA 1
ATOM 818 C C . GLY A 1 102 ? -2.938 15.594 0.185 1 98.62 102 GLY A C 1
ATOM 819 O O . GLY A 1 102 ? -2.559 16.766 0.235 1 98.62 102 GLY A O 1
ATOM 820 N N . PHE A 1 103 ? -3.369 15.055 -0.993 1 98.81 103 PHE A N 1
ATOM 821 C CA . PHE A 1 103 ? -3.154 15.734 -2.268 1 98.81 103 PHE A CA 1
ATOM 822 C C . PHE A 1 103 ? -4.43 16.422 -2.736 1 98.81 103 PHE A C 1
ATOM 824 O O . PHE A 1 103 ? -4.375 17.484 -3.367 1 98.81 103 PHE A O 1
ATOM 831 N N . PHE A 1 104 ? -5.605 15.734 -2.439 1 98.31 104 PHE A N 1
ATOM 832 C CA . PHE A 1 104 ? -6.859 16.219 -2.998 1 98.31 104 PHE A CA 1
ATOM 833 C C . PHE A 1 104 ? -8 16.031 -2.01 1 98.31 104 PHE A C 1
ATOM 835 O O . PHE A 1 104 ? -7.93 15.164 -1.13 1 98.31 104 PHE A O 1
ATOM 842 N N . ASP A 1 105 ? -9.023 16.844 -2.209 1 97.44 105 ASP A N 1
ATOM 843 C CA . ASP A 1 105 ? -10.266 16.562 -1.491 1 97.44 105 ASP A CA 1
ATOM 844 C C . ASP A 1 105 ? -11.219 15.734 -2.342 1 97.44 105 ASP A C 1
ATOM 846 O O . ASP A 1 105 ? -10.867 15.297 -3.438 1 97.44 105 ASP A O 1
ATOM 850 N N . ASP A 1 106 ? -12.383 15.492 -1.856 1 95.38 106 ASP A N 1
ATOM 851 C CA . ASP A 1 106 ? -13.367 14.625 -2.502 1 95.38 106 ASP A CA 1
ATOM 852 C C . ASP A 1 106 ? -13.836 15.219 -3.83 1 95.38 106 ASP A C 1
ATOM 854 O O . ASP A 1 106 ? -14.367 14.508 -4.684 1 95.38 106 ASP A O 1
ATOM 858 N N . ASP A 1 107 ? -13.609 16.531 -4.004 1 95 107 ASP A N 1
ATOM 859 C CA . ASP A 1 107 ? -13.969 17.188 -5.25 1 95 107 ASP A CA 1
ATOM 860 C C . ASP A 1 107 ? -12.773 17.297 -6.191 1 95 107 ASP A C 1
ATOM 862 O O . ASP A 1 107 ? -12.812 18.016 -7.191 1 95 107 ASP A O 1
ATOM 866 N N . HIS A 1 108 ? -11.695 16.641 -5.738 1 95.06 108 HIS A N 1
ATOM 867 C CA . HIS A 1 108 ? -10.461 16.609 -6.512 1 95.06 108 HIS A CA 1
ATOM 868 C C . HIS A 1 108 ? -9.812 17.984 -6.586 1 95.06 108 HIS A C 1
ATOM 870 O O . HIS A 1 108 ? -9.086 18.281 -7.539 1 95.06 108 HIS A O 1
ATOM 876 N N . THR A 1 109 ? -10.203 18.766 -5.66 1 96.5 109 THR A N 1
ATOM 877 C CA . THR A 1 109 ? -9.5 20.047 -5.52 1 96.5 109 THR A CA 1
ATOM 878 C C . THR A 1 109 ? -8.156 19.844 -4.824 1 96.5 109 THR A C 1
ATOM 880 O O . THR A 1 109 ? -8.078 19.188 -3.783 1 96.5 109 THR A O 1
ATOM 883 N N . SER A 1 110 ? -7.188 20.453 -5.426 1 97.75 110 SER A N 1
ATOM 884 C CA . SER A 1 110 ? -5.844 20.312 -4.875 1 97.75 110 SER A CA 1
ATOM 885 C C . SER A 1 110 ? -5.727 21 -3.521 1 97.75 110 SER A C 1
ATOM 887 O O . SER A 1 110 ? -6.281 22.094 -3.322 1 97.75 110 SER A O 1
ATOM 889 N N . ASN A 1 111 ? -4.926 20.375 -2.641 1 96.88 111 ASN A N 1
ATOM 890 C CA . ASN A 1 111 ? -4.605 20.984 -1.359 1 96.88 111 ASN A CA 1
ATOM 891 C C . ASN A 1 111 ? -3.27 21.734 -1.411 1 96.88 111 ASN A C 1
ATOM 893 O O . ASN A 1 111 ? -2.834 22.297 -0.411 1 96.88 111 ASN A O 1
ATOM 897 N N . GLY A 1 112 ? -2.652 21.734 -2.605 1 98 112 GLY A N 1
ATOM 898 C CA . GLY A 1 112 ? -1.408 22.469 -2.781 1 98 112 GLY A CA 1
ATOM 899 C C . GLY A 1 112 ? -0.175 21.609 -2.625 1 98 112 GLY A C 1
ATOM 900 O O . GLY A 1 112 ? 0.941 22.047 -2.908 1 98 112 GLY A O 1
ATOM 901 N N . LEU A 1 113 ? -0.358 20.344 -2.188 1 98.75 113 LEU A N 1
ATOM 902 C CA . LEU A 1 113 ? 0.781 19.484 -1.91 1 98.75 113 LEU A CA 1
ATOM 903 C C . LEU A 1 113 ? 1.534 19.141 -3.191 1 98.75 113 LEU A C 1
ATOM 905 O O . LEU A 1 113 ? 2.76 19.266 -3.246 1 98.75 113 LEU A O 1
ATOM 909 N N . ASP A 1 114 ? 0.817 18.719 -4.199 1 98.69 114 ASP A N 1
ATOM 910 C CA . ASP A 1 114 ? 1.457 18.359 -5.461 1 98.69 114 ASP A CA 1
ATOM 911 C C . ASP A 1 114 ? 2.24 19.531 -6.039 1 98.69 114 ASP A C 1
ATOM 913 O O . ASP A 1 114 ? 3.381 19.375 -6.477 1 98.69 114 ASP A O 1
ATOM 917 N N . GLU A 1 115 ? 1.646 20.703 -6.062 1 98.62 115 GLU A N 1
ATOM 918 C CA . GLU A 1 115 ? 2.283 21.922 -6.566 1 98.62 115 GLU A CA 1
ATOM 919 C C . GLU A 1 115 ? 3.572 22.219 -5.809 1 98.62 115 GLU A C 1
ATOM 921 O O . GLU A 1 115 ? 4.594 22.547 -6.414 1 98.62 115 GLU A O 1
ATOM 926 N N . TYR A 1 116 ? 3.438 22.109 -4.504 1 98.81 116 TYR A N 1
ATOM 927 C CA . TYR A 1 116 ? 4.594 22.406 -3.662 1 98.81 116 TYR A CA 1
ATOM 928 C C . TYR A 1 116 ? 5.734 21.438 -3.949 1 98.81 116 TYR A C 1
ATOM 930 O O . TYR A 1 116 ? 6.887 21.844 -4.082 1 98.81 116 TYR A O 1
ATOM 938 N N . LEU A 1 117 ? 5.449 20.125 -4.012 1 98.75 117 LEU A N 1
ATOM 939 C CA . LEU A 1 117 ? 6.453 19.094 -4.273 1 98.75 117 LEU A CA 1
ATOM 940 C C . LEU A 1 117 ? 7.098 19.297 -5.641 1 98.75 117 LEU A C 1
ATOM 942 O O . LEU A 1 117 ? 8.32 19.203 -5.777 1 98.75 117 LEU A O 1
ATOM 946 N N . LYS A 1 118 ? 6.281 19.578 -6.629 1 98.31 118 LYS A N 1
ATOM 947 C CA . LYS A 1 118 ? 6.785 19.812 -7.977 1 98.31 118 LYS A CA 1
ATOM 948 C C . LYS A 1 118 ? 7.676 21.047 -8.031 1 98.31 118 LYS A C 1
ATOM 950 O O . LYS A 1 118 ? 8.727 21.047 -8.68 1 98.31 118 LYS A O 1
ATOM 955 N N . ALA A 1 119 ? 7.246 22.094 -7.363 1 98.25 119 ALA A N 1
ATOM 956 C CA . ALA A 1 119 ? 8.031 23.328 -7.316 1 98.25 119 ALA A CA 1
ATOM 957 C C . ALA A 1 119 ? 9.406 23.078 -6.699 1 98.25 119 ALA A C 1
ATOM 959 O O . ALA A 1 119 ? 10.352 23.828 -6.961 1 98.25 119 ALA A O 1
ATOM 960 N N . ASN A 1 120 ? 9.5 22.094 -5.871 1 98.31 120 ASN A N 1
ATOM 961 C CA . ASN A 1 120 ? 10.758 21.797 -5.207 1 98.31 120 ASN A CA 1
ATOM 962 C C . ASN A 1 120 ? 11.453 20.594 -5.848 1 98.31 120 ASN A C 1
ATOM 964 O O . ASN A 1 120 ? 12.375 20.016 -5.266 1 98.31 120 ASN A O 1
ATOM 968 N N . ASP A 1 121 ? 10.93 20.109 -6.973 1 97.94 121 ASP A N 1
ATOM 969 C CA . ASP A 1 121 ? 11.531 19.062 -7.805 1 97.94 121 ASP A CA 1
ATOM 970 C C . ASP A 1 121 ? 11.57 17.734 -7.062 1 97.94 121 ASP A C 1
ATOM 972 O O . ASP A 1 121 ? 12.531 16.969 -7.211 1 97.94 121 ASP A O 1
ATOM 976 N N . VAL A 1 122 ? 10.633 17.516 -6.203 1 98.62 122 VAL A N 1
ATOM 977 C CA . VAL A 1 122 ? 10.57 16.266 -5.445 1 98.62 122 VAL A CA 1
ATOM 978 C C . VAL A 1 122 ? 9.984 15.156 -6.316 1 98.62 122 VAL A C 1
ATOM 980 O O . VAL A 1 122 ? 8.961 15.352 -6.973 1 98.62 122 VAL A O 1
ATOM 983 N N . THR A 1 123 ? 10.633 14.016 -6.316 1 98.25 123 THR A N 1
ATOM 984 C CA . THR A 1 123 ? 10.109 12.883 -7.07 1 98.25 123 THR A CA 1
ATOM 985 C C . THR A 1 123 ? 9.969 11.656 -6.176 1 98.25 123 THR A C 1
ATOM 987 O O . THR A 1 123 ? 9.305 10.68 -6.543 1 98.25 123 THR A O 1
ATOM 990 N N . GLU A 1 124 ? 10.648 11.641 -4.984 1 98.56 124 GLU A N 1
ATOM 991 C CA . GLU A 1 124 ? 10.656 10.5 -4.078 1 98.56 124 GLU A CA 1
ATOM 992 C C . GLU A 1 124 ? 9.992 10.844 -2.748 1 98.56 124 GLU A C 1
ATOM 994 O O . GLU A 1 124 ? 10.312 11.867 -2.133 1 98.56 124 GLU A O 1
ATOM 999 N N . LEU A 1 125 ? 9.094 10.031 -2.322 1 98.88 125 LEU A N 1
ATOM 1000 C CA . LEU A 1 125 ? 8.336 10.289 -1.104 1 98.88 125 LEU A CA 1
ATOM 1001 C C . LEU A 1 125 ? 8.5 9.148 -0.105 1 98.88 125 LEU A C 1
ATOM 1003 O O . LEU A 1 125 ? 8.516 7.98 -0.489 1 98.88 125 LEU A O 1
ATOM 1007 N N . CYS A 1 126 ? 8.633 9.445 1.138 1 98.88 126 CYS A N 1
ATOM 1008 C CA . CYS A 1 126 ? 8.367 8.547 2.258 1 98.88 126 CYS A CA 1
ATOM 1009 C C . CYS A 1 126 ? 7.098 8.961 2.996 1 98.88 126 CYS A C 1
ATOM 1011 O O . CYS A 1 126 ? 6.969 10.109 3.424 1 98.88 126 CYS A O 1
ATOM 1013 N N . ILE A 1 127 ? 6.16 8.07 3.088 1 98.94 127 ILE A N 1
ATOM 1014 C CA . ILE A 1 127 ? 4.875 8.383 3.699 1 98.94 127 ILE A CA 1
ATOM 1015 C C . ILE A 1 127 ? 4.715 7.605 5.004 1 98.94 127 ILE A C 1
ATOM 1017 O O . ILE A 1 127 ? 4.941 6.395 5.039 1 98.94 127 ILE A O 1
ATOM 1021 N N . VAL A 1 128 ? 4.383 8.328 6.078 1 98.88 128 VAL A N 1
ATOM 1022 C CA . VAL A 1 128 ? 4.172 7.738 7.398 1 98.88 128 VAL A CA 1
ATOM 1023 C C . VAL A 1 128 ? 3.027 8.461 8.109 1 98.88 128 VAL A C 1
ATOM 1025 O O . VAL A 1 128 ? 2.574 9.516 7.652 1 98.88 128 VAL A O 1
ATOM 1028 N N . GLY A 1 129 ? 2.568 7.867 9.203 1 98.69 129 GLY A N 1
ATOM 1029 C CA . GLY A 1 129 ? 1.604 8.594 10.016 1 98.69 129 GLY A CA 1
ATOM 1030 C C . GLY A 1 129 ? 0.42 7.742 10.438 1 98.69 129 GLY A C 1
ATOM 1031 O O . GLY A 1 129 ? 0.58 6.562 10.766 1 98.69 129 GLY A O 1
ATOM 1032 N N . VAL A 1 130 ? -0.664 8.438 10.594 1 98.06 130 VAL A N 1
ATOM 1033 C CA . VAL A 1 130 ? -1.756 7.762 11.289 1 98.06 130 VAL A CA 1
ATOM 1034 C C . VAL A 1 130 ? -2.947 7.598 10.344 1 98.06 130 VAL A C 1
ATOM 1036 O O . VAL A 1 130 ? -3.17 8.438 9.469 1 98.06 130 VAL A O 1
ATOM 1039 N N . ALA A 1 131 ? -3.68 6.477 10.695 1 97 131 ALA A N 1
ATOM 1040 C CA . ALA A 1 131 ? -4.816 5.883 10 1 97 131 ALA A CA 1
ATOM 1041 C C . ALA A 1 131 ? -4.395 5.336 8.641 1 97 131 ALA A C 1
ATOM 1043 O O . ALA A 1 131 ? -4.832 5.836 7.598 1 97 131 ALA A O 1
ATOM 1044 N N . LEU A 1 132 ? -3.535 4.367 8.742 1 98.44 132 LEU A N 1
ATOM 1045 C CA . LEU A 1 132 ? -2.947 3.676 7.598 1 98.44 132 LEU A CA 1
ATOM 1046 C C . LEU A 1 132 ? -4.016 3.32 6.57 1 98.44 132 LEU A C 1
ATOM 1048 O O . LEU A 1 132 ? -3.836 3.561 5.371 1 98.44 132 LEU A O 1
ATOM 1052 N N . ASP A 1 133 ? -5.195 2.898 7 1 98.44 133 ASP A N 1
ATOM 1053 C CA . ASP A 1 133 ? -6.254 2.357 6.156 1 98.44 133 ASP A CA 1
ATOM 1054 C C . ASP A 1 133 ? -7.207 3.457 5.699 1 98.44 133 ASP A C 1
ATOM 1056 O O . ASP A 1 133 ? -8.219 3.18 5.055 1 98.44 133 ASP A O 1
ATOM 1060 N N . VAL A 1 134 ? -6.926 4.773 6.027 1 98.12 134 VAL A N 1
ATOM 1061 C CA . VAL A 1 134 ? -7.781 5.895 5.656 1 98.12 134 VAL A CA 1
ATOM 1062 C C . VAL A 1 134 ? -6.945 6.988 4.996 1 98.12 134 VAL A C 1
ATOM 1064 O O . VAL A 1 134 ? -6.77 6.988 3.773 1 98.12 134 VAL A O 1
ATOM 1067 N N . CYS A 1 135 ? -6.312 7.84 5.793 1 98.5 135 CYS A N 1
ATOM 1068 C CA . CYS A 1 135 ? -5.656 9.008 5.219 1 98.5 135 CYS A CA 1
ATOM 1069 C C . CYS A 1 135 ? -4.305 8.633 4.621 1 98.5 135 CYS A C 1
ATOM 1071 O O . CYS A 1 135 ? -3.904 9.18 3.594 1 98.5 135 CYS A O 1
ATOM 1073 N N . VAL A 1 136 ? -3.562 7.738 5.277 1 98.81 136 VAL A N 1
ATOM 1074 C CA . VAL A 1 136 ? -2.264 7.332 4.754 1 98.81 136 VAL A CA 1
ATOM 1075 C C . VAL A 1 136 ? -2.447 6.59 3.432 1 98.81 136 VAL A C 1
ATOM 1077 O O . VAL A 1 136 ? -1.771 6.891 2.443 1 98.81 136 VAL A O 1
ATOM 1080 N N . SER A 1 137 ? -3.4 5.633 3.395 1 98.81 137 SER A N 1
ATOM 1081 C CA . SER A 1 137 ? -3.629 4.867 2.176 1 98.81 137 SER A CA 1
ATOM 1082 C C . SER A 1 137 ? -4.148 5.758 1.052 1 98.81 137 SER A C 1
ATOM 1084 O O . SER A 1 137 ? -3.748 5.605 -0.104 1 98.81 137 SER A O 1
ATOM 1086 N N . ALA A 1 138 ? -5.035 6.727 1.369 1 98.69 138 ALA A N 1
ATOM 1087 C CA . ALA A 1 138 ? -5.527 7.66 0.358 1 98.69 138 ALA A CA 1
ATOM 1088 C C . ALA A 1 138 ? -4.387 8.5 -0.217 1 98.69 138 ALA A C 1
ATOM 1090 O O . ALA A 1 138 ? -4.344 8.75 -1.422 1 98.69 138 ALA A O 1
ATOM 1091 N N . THR A 1 139 ? -3.473 8.906 0.646 1 98.88 139 THR A N 1
ATOM 1092 C CA . THR A 1 139 ? -2.316 9.68 0.215 1 98.88 139 THR A CA 1
ATOM 1093 C C . THR A 1 139 ? -1.393 8.844 -0.661 1 98.88 139 THR A C 1
ATOM 1095 O O . THR A 1 139 ? -0.898 9.312 -1.687 1 98.88 139 THR A O 1
ATOM 1098 N N . LEU A 1 140 ? -1.176 7.586 -0.282 1 98.88 140 LEU A N 1
ATOM 1099 C CA . LEU A 1 140 ? -0.383 6.648 -1.073 1 98.88 140 LEU A CA 1
ATOM 1100 C C . LEU A 1 140 ? -0.971 6.484 -2.471 1 98.88 140 LEU A C 1
ATOM 1102 O O . LEU A 1 140 ? -0.251 6.582 -3.467 1 98.88 140 LEU A O 1
ATOM 1106 N N . VAL A 1 141 ? -2.293 6.262 -2.568 1 98.81 141 VAL A N 1
ATOM 1107 C CA . VAL A 1 141 ? -2.977 6.004 -3.832 1 98.81 141 VAL A CA 1
ATOM 1108 C C . VAL A 1 141 ? -2.785 7.191 -4.773 1 98.81 141 VAL A C 1
ATOM 1110 O O . VAL A 1 141 ? -2.414 7.016 -5.938 1 98.81 141 VAL A O 1
ATOM 1113 N N . ASP A 1 142 ? -2.973 8.383 -4.262 1 98.81 142 ASP A N 1
ATOM 1114 C CA . ASP A 1 142 ? -2.809 9.57 -5.098 1 98.81 142 ASP A CA 1
ATOM 1115 C C . ASP A 1 142 ? -1.347 9.766 -5.488 1 98.81 142 ASP A C 1
ATOM 1117 O O . ASP A 1 142 ? -1.052 10.203 -6.602 1 98.81 142 ASP A O 1
ATOM 1121 N N . ALA A 1 143 ? -0.424 9.492 -4.547 1 98.88 143 ALA A N 1
ATOM 1122 C CA . ALA A 1 143 ? 0.997 9.594 -4.871 1 98.88 143 ALA A CA 1
ATOM 1123 C C . ALA A 1 143 ? 1.352 8.703 -6.059 1 98.88 143 ALA A C 1
ATOM 1125 O O . ALA A 1 143 ? 2.068 9.125 -6.969 1 98.88 143 ALA A O 1
ATOM 1126 N N . ILE A 1 144 ? 0.849 7.449 -6.043 1 98.81 144 ILE A N 1
ATOM 1127 C CA . ILE A 1 144 ? 1.109 6.496 -7.117 1 98.81 144 ILE A CA 1
ATOM 1128 C C . ILE A 1 144 ? 0.521 7.02 -8.422 1 98.81 144 ILE A C 1
ATOM 1130 O O . ILE A 1 144 ? 1.195 7.031 -9.453 1 98.81 144 ILE A O 1
ATOM 1134 N N . LYS A 1 145 ? -0.65 7.484 -8.398 1 98.44 145 LYS A N 1
ATOM 1135 C CA . LYS A 1 145 ? -1.334 7.965 -9.594 1 98.44 145 LYS A CA 1
ATOM 1136 C C . LYS A 1 145 ? -0.639 9.195 -10.172 1 98.44 145 LYS A C 1
ATOM 1138 O O . LYS A 1 145 ? -0.632 9.406 -11.383 1 98.44 145 LYS A O 1
ATOM 1143 N N . LEU A 1 146 ? -0.044 9.984 -9.289 1 98.56 146 LEU A N 1
ATOM 1144 C CA . LEU A 1 146 ? 0.629 11.211 -9.695 1 98.56 146 LEU A CA 1
ATOM 1145 C C . LEU A 1 146 ? 2.037 10.922 -10.203 1 98.56 146 LEU A C 1
ATOM 1147 O O . LEU A 1 146 ? 2.719 11.812 -10.711 1 98.56 146 LEU A O 1
ATOM 1151 N N . GLY A 1 147 ? 2.527 9.711 -10.008 1 98.12 147 GLY A N 1
ATOM 1152 C CA . GLY A 1 147 ? 3.783 9.305 -10.617 1 98.12 147 GLY A CA 1
ATOM 1153 C C . GLY A 1 147 ? 4.969 9.438 -9.68 1 98.12 147 GLY A C 1
ATOM 1154 O O . GLY A 1 147 ? 6.121 9.398 -10.117 1 98.12 147 GLY A O 1
ATOM 1155 N N . TYR A 1 148 ? 4.738 9.609 -8.398 1 98.62 148 TYR A N 1
ATOM 1156 C CA . TYR A 1 148 ? 5.836 9.656 -7.438 1 98.62 148 TYR A CA 1
ATOM 1157 C C . TYR A 1 148 ? 6.41 8.266 -7.203 1 98.62 148 TYR A C 1
ATOM 1159 O O . TYR A 1 148 ? 5.773 7.262 -7.52 1 98.62 148 TYR A O 1
ATOM 1167 N N . HIS A 1 149 ? 7.664 8.258 -6.676 1 98 149 HIS A N 1
ATOM 1168 C CA . HIS A 1 149 ? 8.328 7.039 -6.234 1 98 149 HIS A CA 1
ATOM 1169 C C . HIS A 1 149 ? 8.672 7.105 -4.75 1 98 149 HIS A C 1
ATOM 1171 O O . HIS A 1 149 ? 8.641 8.18 -4.148 1 98 149 HIS A O 1
ATOM 1177 N N . GLY A 1 150 ? 8.914 5.977 -4.203 1 98.38 150 GLY A N 1
ATOM 1178 C CA . GLY A 1 150 ? 9.312 5.953 -2.805 1 98.38 150 GLY A CA 1
ATOM 1179 C C . GLY A 1 150 ? 8.742 4.77 -2.045 1 98.38 150 GLY A C 1
ATOM 1180 O O . GLY A 1 150 ? 8.734 3.646 -2.553 1 98.38 150 GLY A O 1
ATOM 1181 N N . TYR A 1 151 ? 8.344 5.02 -0.736 1 98.38 151 TYR A N 1
ATOM 1182 C CA . TYR A 1 151 ? 7.828 3.912 0.063 1 98.38 151 TYR A CA 1
ATOM 1183 C C . TYR A 1 151 ? 6.93 4.422 1.183 1 98.38 151 TYR A C 1
ATOM 1185 O O . TYR A 1 151 ? 7.02 5.59 1.574 1 98.38 151 TYR A O 1
ATOM 1193 N N . VAL A 1 152 ? 6.031 3.617 1.572 1 98.88 152 VAL A N 1
ATOM 1194 C CA . VAL A 1 152 ? 5.355 3.746 2.859 1 98.88 152 VAL A CA 1
ATOM 1195 C C . VAL A 1 152 ? 6.094 2.926 3.914 1 98.88 152 VAL A C 1
ATOM 1197 O O . VAL A 1 152 ? 6.297 1.721 3.744 1 98.88 152 VAL A O 1
ATOM 1200 N N . ASP A 1 153 ? 6.551 3.539 5.012 1 98.62 153 ASP A N 1
ATOM 1201 C CA . ASP A 1 153 ? 7.188 2.818 6.109 1 98.62 153 ASP A CA 1
ATOM 1202 C C . ASP A 1 153 ? 6.148 2.311 7.109 1 98.62 153 ASP A C 1
ATOM 1204 O O . ASP A 1 153 ? 5.68 3.066 7.961 1 98.62 153 ASP A O 1
ATOM 1208 N N . LEU A 1 154 ? 5.898 1.058 7.082 1 98.44 154 LEU A N 1
ATOM 1209 C CA . LEU A 1 154 ? 4.812 0.478 7.863 1 98.44 154 LEU A CA 1
ATOM 1210 C C . LEU A 1 154 ? 5.152 0.483 9.352 1 98.44 154 LEU A C 1
ATOM 1212 O O . LEU A 1 154 ? 4.258 0.393 10.195 1 98.44 154 LEU A O 1
ATOM 1216 N N . ASN A 1 155 ? 6.441 0.575 9.742 1 97.81 155 ASN A N 1
ATOM 1217 C CA . ASN A 1 155 ? 6.844 0.661 11.141 1 97.81 155 ASN A CA 1
ATOM 1218 C C . ASN A 1 155 ? 6.434 1.992 11.766 1 97.81 155 ASN A C 1
ATOM 1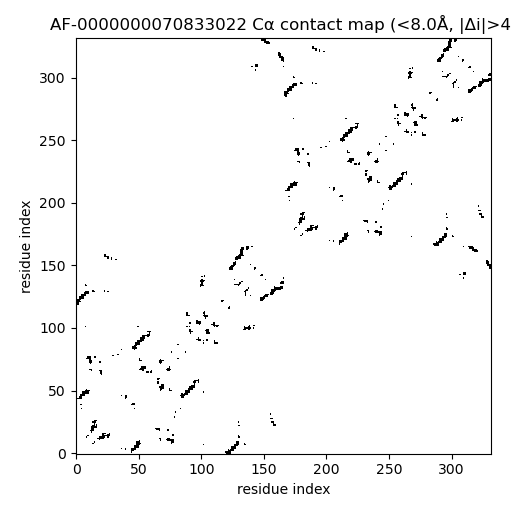220 O O . ASN A 1 155 ? 6.445 2.143 12.984 1 97.81 155 ASN A O 1
ATOM 1224 N N . LEU A 1 156 ? 6.109 2.92 10.914 1 98.75 156 LEU A N 1
ATOM 1225 C CA . LEU A 1 156 ? 5.789 4.266 11.375 1 98.75 156 LEU A CA 1
ATOM 1226 C C . LEU A 1 156 ? 4.375 4.66 10.961 1 98.75 156 LEU A C 1
ATOM 1228 O O . LEU A 1 156 ? 4.113 5.832 10.68 1 98.75 156 LEU A O 1
ATOM 1232 N N . CYS A 1 157 ? 3.52 3.646 10.844 1 98.69 157 CYS A N 1
ATOM 1233 C CA . CYS A 1 157 ? 2.098 3.844 10.586 1 98.69 157 CYS A CA 1
ATOM 1234 C C . CYS A 1 157 ? 1.251 3.045 11.57 1 98.69 157 CYS A C 1
ATOM 1236 O O . CYS A 1 157 ? 1.658 1.972 12.023 1 98.69 157 CYS A O 1
ATOM 1238 N N . VAL A 1 158 ? 0.163 3.514 11.867 1 98.44 158 VAL A N 1
ATOM 1239 C CA . VAL A 1 158 ? -0.885 2.77 12.562 1 98.44 158 VAL A CA 1
ATOM 1240 C C . VAL A 1 158 ? -2.229 3.018 11.883 1 98.44 158 VAL A C 1
ATOM 1242 O O . VAL A 1 158 ? -2.426 4.051 11.234 1 98.44 158 VAL A O 1
ATOM 1245 N N . GLY A 1 159 ? -3.09 2.055 11.867 1 98 159 GLY A N 1
ATOM 1246 C CA . GLY A 1 159 ? -4.414 2.17 11.281 1 98 159 GLY A CA 1
ATOM 1247 C C . GLY A 1 159 ? -5.508 1.591 12.156 1 98 159 GLY A C 1
ATOM 1248 O O . GLY A 1 159 ? -5.227 0.952 13.172 1 98 159 GLY A O 1
ATOM 1249 N N . ILE A 1 160 ? -6.719 1.819 11.844 1 96.06 160 ILE A N 1
ATOM 1250 C CA . ILE A 1 160 ? -7.875 1.218 12.5 1 96.06 160 ILE A CA 1
ATOM 1251 C C . ILE A 1 160 ? -7.91 -0.282 12.211 1 96.06 160 ILE A C 1
ATOM 1253 O O . ILE A 1 160 ? -8.203 -1.083 13.109 1 96.06 160 ILE A O 1
ATOM 1257 N N . ASP A 1 161 ? -7.531 -0.61 10.969 1 95.19 161 ASP A N 1
ATOM 1258 C CA . ASP A 1 161 ? -7.363 -1.983 10.508 1 95.19 161 ASP A CA 1
ATOM 1259 C C . ASP A 1 161 ? -6.02 -2.164 9.797 1 95.19 161 ASP A C 1
ATOM 1261 O O . ASP A 1 161 ? -5.336 -1.184 9.5 1 95.19 161 ASP A O 1
ATOM 1265 N N . ASN A 1 162 ? -5.688 -3.426 9.648 1 95.25 162 ASN A N 1
ATOM 1266 C CA . ASN A 1 162 ? -4.434 -3.729 8.969 1 95.25 162 ASN A CA 1
ATOM 1267 C C . ASN A 1 162 ? -4.645 -3.938 7.469 1 95.25 162 ASN A C 1
ATOM 1269 O O . ASN A 1 162 ? -4.367 -5.016 6.945 1 95.25 162 ASN A O 1
ATOM 1273 N N . HIS A 1 163 ? -5.137 -2.895 6.789 1 97.62 163 HIS A N 1
ATOM 1274 C CA . HIS A 1 163 ? -5.391 -2.934 5.355 1 97.62 163 HIS A CA 1
ATOM 1275 C C . HIS A 1 163 ? -4.938 -1.646 4.68 1 97.62 163 HIS A C 1
ATOM 1277 O O . HIS A 1 163 ? -4.984 -0.572 5.285 1 97.62 163 HIS A O 1
ATOM 1283 N N . ILE A 1 164 ? -4.484 -1.754 3.506 1 98.5 164 ILE A N 1
ATOM 1284 C CA . ILE A 1 164 ? -4.324 -0.606 2.619 1 98.5 164 ILE A CA 1
ATOM 1285 C C . ILE A 1 164 ? -5.461 -0.582 1.6 1 98.5 164 ILE A C 1
ATOM 1287 O O . ILE A 1 164 ? -5.57 -1.479 0.761 1 98.5 164 ILE A O 1
ATOM 1291 N N . LYS A 1 165 ? -6.328 0.403 1.653 1 98 165 LYS A N 1
ATOM 1292 C CA . LYS A 1 165 ? -7.449 0.506 0.725 1 98 165 LYS A CA 1
ATOM 1293 C C . LYS A 1 165 ? -7.059 1.283 -0.529 1 98 165 LYS A C 1
ATOM 1295 O O . LYS A 1 165 ? -6.34 2.283 -0.446 1 98 165 LYS A O 1
ATOM 1300 N N . PHE A 1 166 ? -7.48 0.793 -1.655 1 98.25 166 PHE A N 1
ATOM 1301 C CA . PHE A 1 166 ? -7.125 1.492 -2.885 1 98.25 166 PHE A CA 1
ATOM 1302 C C . PHE A 1 166 ? -8.234 1.362 -3.922 1 98.25 166 PHE A C 1
ATOM 1304 O O . PHE A 1 166 ? -9.062 0.454 -3.84 1 98.25 166 PHE A O 1
ATOM 1311 N N . MET B 1 1 ? -20.469 -5.676 -8.555 1 70.62 1 MET B N 1
ATOM 1312 C CA . MET B 1 1 ? -19 -5.672 -8.586 1 70.62 1 MET B CA 1
ATOM 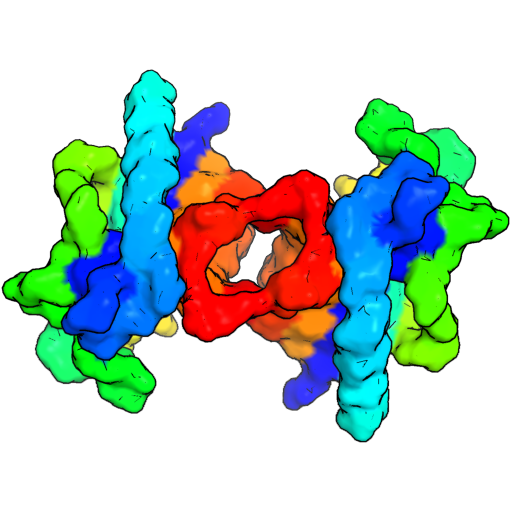1313 C C . MET B 1 1 ? -18.453 -7.051 -8.25 1 70.62 1 MET B C 1
ATOM 1315 O O . MET B 1 1 ? -18.938 -7.711 -7.324 1 70.62 1 MET B O 1
ATOM 1319 N N . LYS B 1 2 ? -17.641 -7.598 -9.219 1 92.81 2 LYS B N 1
ATOM 1320 C CA . LYS B 1 2 ? -17.031 -8.898 -8.969 1 92.81 2 LYS B CA 1
ATOM 1321 C C . LYS B 1 2 ? -15.656 -8.734 -8.312 1 92.81 2 LYS B C 1
ATOM 1323 O O . LYS B 1 2 ? -14.945 -7.77 -8.586 1 92.81 2 LYS B O 1
ATOM 1328 N N . LYS B 1 3 ? -15.391 -9.625 -7.387 1 98 3 LYS B N 1
ATOM 1329 C CA . LYS B 1 3 ? -14.164 -9.562 -6.59 1 98 3 LYS B CA 1
ATOM 1330 C C . LYS B 1 3 ? -13.227 -10.711 -6.938 1 98 3 LYS B C 1
ATOM 1332 O O . LYS B 1 3 ? -13.664 -11.766 -7.402 1 98 3 LYS B O 1
ATOM 1337 N N . ALA B 1 4 ? -11.992 -10.453 -6.723 1 98.88 4 ALA B N 1
ATOM 1338 C CA . ALA B 1 4 ? -11 -11.508 -6.852 1 98.88 4 ALA B CA 1
ATOM 1339 C C . ALA B 1 4 ? -9.945 -11.406 -5.754 1 98.88 4 ALA B C 1
ATOM 1341 O O . ALA B 1 4 ? -9.609 -10.312 -5.309 1 98.88 4 ALA B O 1
ATOM 1342 N N . LEU B 1 5 ? -9.531 -12.531 -5.305 1 98.94 5 LEU B N 1
ATOM 1343 C CA . LEU B 1 5 ? -8.359 -12.664 -4.445 1 98.94 5 LEU B CA 1
ATOM 1344 C C . LEU B 1 5 ? -7.113 -12.969 -5.266 1 98.94 5 LEU B C 1
ATOM 1346 O O . LEU B 1 5 ? -7.137 -13.859 -6.121 1 98.94 5 LEU B O 1
ATOM 1350 N N . ILE B 1 6 ? -6.07 -12.18 -5.086 1 98.94 6 ILE B N 1
ATOM 1351 C CA . ILE B 1 6 ? -4.781 -12.492 -5.699 1 98.94 6 ILE B CA 1
ATOM 1352 C C . ILE B 1 6 ? -3.787 -12.914 -4.617 1 98.94 6 ILE B C 1
ATOM 1354 O O . ILE B 1 6 ? -3.443 -12.117 -3.74 1 98.94 6 ILE B O 1
ATOM 1358 N N . VAL B 1 7 ? -3.348 -14.117 -4.641 1 98.94 7 VAL B N 1
ATOM 1359 C CA . VAL B 1 7 ? -2.297 -14.648 -3.775 1 98.94 7 VAL B CA 1
ATOM 1360 C C . VAL B 1 7 ? -0.952 -14.578 -4.496 1 98.94 7 VAL B C 1
ATOM 1362 O O . VAL B 1 7 ? -0.689 -15.367 -5.41 1 98.94 7 VAL B O 1
ATOM 1365 N N . VAL B 1 8 ? -0.118 -13.734 -4.035 1 98.94 8 VAL B N 1
ATOM 1366 C CA . VAL B 1 8 ? 1.109 -13.414 -4.758 1 98.94 8 VAL B CA 1
ATOM 1367 C C . VAL B 1 8 ? 2.238 -14.328 -4.281 1 98.94 8 VAL B C 1
ATOM 1369 O O . VAL B 1 8 ? 2.666 -14.242 -3.129 1 98.94 8 VAL B O 1
ATOM 1372 N N . ASP B 1 9 ? 2.68 -15.188 -5.082 1 98.88 9 ASP B N 1
ATOM 1373 C CA . ASP B 1 9 ? 3.939 -15.922 -5.051 1 98.88 9 ASP B CA 1
ATOM 1374 C C . ASP B 1 9 ? 4.074 -16.719 -3.758 1 98.88 9 ASP B C 1
ATOM 1376 O O . ASP B 1 9 ? 5.148 -16.766 -3.156 1 98.88 9 ASP B O 1
ATOM 1380 N N . TYR B 1 10 ? 2.969 -17.281 -3.305 1 98.94 10 TYR B N 1
ATOM 1381 C CA . TYR B 1 10 ? 3.062 -18.156 -2.139 1 98.94 10 TYR B CA 1
ATOM 1382 C C . TYR B 1 10 ? 3.682 -19.484 -2.51 1 98.94 10 TYR B C 1
ATOM 1384 O O . TYR B 1 10 ? 3.006 -20.516 -2.484 1 98.94 10 TYR B O 1
ATOM 1392 N N . GLN B 1 11 ? 4.984 -19.438 -2.73 1 98.88 11 GLN B N 1
ATOM 1393 C CA . GLN B 1 11 ? 5.734 -20.547 -3.307 1 98.88 11 GLN B CA 1
ATOM 1394 C C . GLN B 1 11 ? 6.781 -21.078 -2.332 1 98.88 11 GLN B C 1
ATOM 1396 O O . GLN B 1 11 ? 7.203 -20.359 -1.422 1 98.88 11 GLN B O 1
ATOM 1401 N N . TYR B 1 12 ? 7.254 -22.297 -2.525 1 98.88 12 TYR B N 1
ATOM 1402 C CA . TYR B 1 12 ? 8.164 -23.016 -1.637 1 98.88 12 TYR B CA 1
ATOM 1403 C C . TYR B 1 12 ? 9.43 -22.219 -1.383 1 98.88 12 TYR B C 1
ATOM 1405 O O . TYR B 1 12 ? 9.82 -22.016 -0.231 1 98.88 12 TYR B O 1
ATOM 1413 N N . ASP B 1 13 ? 10.094 -21.656 -2.363 1 98.88 13 ASP B N 1
ATOM 1414 C CA . ASP B 1 13 ? 11.391 -20.984 -2.219 1 98.88 13 ASP B CA 1
ATOM 1415 C C . ASP B 1 13 ? 11.266 -19.719 -1.375 1 98.88 13 ASP B C 1
ATOM 1417 O O . ASP B 1 13 ? 12.227 -19.297 -0.737 1 98.88 13 ASP B O 1
ATOM 1421 N N . PHE B 1 14 ? 10.062 -19.125 -1.333 1 98.81 14 PHE B N 1
ATOM 1422 C CA . PHE B 1 14 ? 9.844 -17.906 -0.561 1 98.81 14 PHE B CA 1
ATOM 1423 C C . PHE B 1 14 ? 9.344 -18.25 0.842 1 98.81 14 PHE B C 1
ATOM 1425 O O . PHE B 1 14 ? 9.57 -17.484 1.783 1 98.81 14 PHE B O 1
ATOM 1432 N N . VAL B 1 15 ? 8.625 -19.375 1.013 1 98.81 15 VAL B N 1
ATOM 1433 C CA . VAL B 1 15 ? 7.773 -19.578 2.184 1 98.81 15 VAL B CA 1
ATOM 1434 C C . VAL B 1 15 ? 8.445 -20.562 3.146 1 98.81 15 VAL B C 1
ATOM 1436 O O . VAL B 1 15 ? 8.438 -20.344 4.359 1 98.81 15 VAL B O 1
ATOM 1439 N N . ASP B 1 16 ? 8.977 -21.578 2.574 1 98.69 16 ASP B N 1
ATOM 1440 C CA . ASP B 1 16 ? 9.594 -22.609 3.408 1 98.69 16 ASP B CA 1
ATOM 1441 C C . ASP B 1 16 ? 10.953 -22.141 3.93 1 98.69 16 ASP B C 1
ATOM 1443 O O . ASP B 1 16 ? 11.758 -21.609 3.176 1 98.69 16 ASP B O 1
ATOM 1447 N N . PRO B 1 17 ? 11.258 -22.438 5.18 1 98.19 17 PRO B N 1
ATOM 1448 C CA . PRO B 1 17 ? 12.555 -22.031 5.738 1 98.19 17 PRO B CA 1
ATOM 1449 C C . PRO B 1 17 ? 13.734 -22.641 4.984 1 98.19 17 PRO B C 1
ATOM 1451 O O . PRO B 1 17 ? 14.852 -22.125 5.051 1 98.19 17 PRO B O 1
ATOM 1454 N N . ASN B 1 18 ? 13.555 -23.672 4.25 1 98.25 18 ASN B N 1
ATOM 1455 C CA . ASN B 1 18 ? 14.602 -24.312 3.461 1 98.25 18 ASN B CA 1
ATOM 1456 C C . ASN B 1 18 ? 14.602 -23.797 2.021 1 98.25 18 ASN B C 1
ATOM 1458 O O . ASN B 1 18 ? 15.414 -24.234 1.206 1 98.25 18 ASN B O 1
ATOM 1462 N N . GLY B 1 19 ? 13.688 -22.922 1.682 1 98.5 19 GLY B N 1
ATOM 1463 C CA . GLY B 1 19 ? 13.648 -22.344 0.35 1 98.5 19 GLY B CA 1
ATOM 1464 C C . GLY B 1 19 ? 14.844 -21.453 0.05 1 98.5 19 GLY B C 1
ATOM 1465 O O . GLY B 1 19 ? 15.453 -20.891 0.964 1 98.5 19 GLY B O 1
ATOM 1466 N N . SER B 1 20 ? 15.156 -21.25 -1.128 1 98.5 20 SER B N 1
ATOM 1467 C CA . SER B 1 20 ? 16.391 -20.578 -1.549 1 98.5 20 SER B CA 1
ATOM 1468 C C . SER B 1 20 ? 16.297 -19.078 -1.31 1 98.5 20 SER B C 1
ATOM 1470 O O . SER B 1 20 ? 17.328 -18.391 -1.255 1 98.5 20 SER B O 1
ATOM 1472 N N . LEU B 1 21 ? 15.164 -18.516 -1.237 1 98.31 21 LEU B N 1
ATOM 1473 C CA . LEU B 1 21 ? 14.93 -17.109 -0.941 1 98.31 21 LEU B CA 1
ATOM 1474 C C . LEU B 1 21 ? 13.844 -16.953 0.12 1 98.31 21 LEU B C 1
ATOM 1476 O O . LEU B 1 21 ? 12.859 -16.25 -0.097 1 98.31 21 LEU B O 1
ATOM 1480 N N . TYR B 1 22 ? 14.086 -17.547 1.253 1 98.62 22 TYR B N 1
ATOM 1481 C CA . TYR B 1 22 ? 13.133 -17.609 2.352 1 98.62 22 TYR B CA 1
ATOM 1482 C C . TYR B 1 22 ? 12.797 -16.219 2.873 1 98.62 22 TYR B C 1
ATOM 1484 O O . TYR B 1 22 ? 13.695 -15.43 3.18 1 98.62 22 TYR B O 1
ATOM 1492 N N . VAL B 1 23 ? 11.492 -15.859 2.848 1 98.5 23 VAL B N 1
ATOM 1493 C CA . VAL B 1 23 ? 10.977 -14.656 3.498 1 98.5 23 VAL B CA 1
ATOM 1494 C C . VAL B 1 23 ? 10.445 -15.016 4.887 1 98.5 23 VAL B C 1
ATOM 1496 O O . VAL B 1 23 ? 9.477 -15.766 5.02 1 98.5 23 VAL B O 1
ATOM 1499 N N . LYS B 1 24 ? 11.008 -14.469 5.832 1 98.06 24 LYS B N 1
ATOM 1500 C CA . LYS B 1 24 ? 10.773 -14.844 7.227 1 98.06 24 LYS B CA 1
ATOM 1501 C C . LYS B 1 24 ? 9.289 -14.828 7.559 1 98.06 24 LYS B C 1
ATOM 1503 O O . LYS B 1 24 ? 8.57 -13.898 7.191 1 98.06 24 LYS B O 1
ATOM 1508 N N . ASP B 1 25 ? 8.766 -15.93 8.141 1 98.19 25 ASP B N 1
ATOM 1509 C CA . ASP B 1 25 ? 7.43 -16.094 8.695 1 98.19 25 ASP B CA 1
ATOM 1510 C C . ASP B 1 25 ? 6.406 -16.375 7.59 1 98.19 25 ASP B C 1
ATOM 1512 O O . ASP B 1 25 ? 5.199 -16.359 7.84 1 98.19 25 ASP B O 1
ATOM 1516 N N . GLY B 1 26 ? 6.883 -16.594 6.383 1 98.56 26 GLY B N 1
ATOM 1517 C CA . GLY B 1 26 ? 5.973 -16.906 5.293 1 98.56 26 GLY B CA 1
ATOM 1518 C C . GLY B 1 26 ? 5.094 -18.109 5.578 1 98.56 26 GLY B C 1
ATOM 1519 O O . GLY B 1 26 ? 3.918 -18.125 5.211 1 98.56 26 GLY B O 1
ATOM 1520 N N . GLU B 1 27 ? 5.664 -19.078 6.246 1 98.5 27 GLU B N 1
ATOM 1521 C CA . GLU B 1 27 ? 4.945 -20.328 6.508 1 98.5 27 GLU B CA 1
ATOM 1522 C C . GLU B 1 27 ? 3.801 -20.109 7.492 1 98.5 27 GLU B C 1
ATOM 1524 O O . GLU B 1 27 ? 2.846 -20.891 7.527 1 98.5 27 GLU B O 1
ATOM 1529 N N . LYS B 1 28 ? 3.863 -19.062 8.25 1 98.19 28 LYS B N 1
ATOM 1530 C CA . LYS B 1 28 ? 2.836 -18.781 9.242 1 98.19 28 LYS B CA 1
ATOM 1531 C C . LYS B 1 28 ? 1.545 -18.312 8.586 1 98.19 28 LYS B C 1
ATOM 1533 O O . LYS B 1 28 ? 0.488 -18.297 9.219 1 98.19 28 LYS B O 1
ATOM 1538 N N . LEU B 1 29 ? 1.578 -17.922 7.324 1 98.5 29 LEU B N 1
ATOM 1539 C CA . LEU B 1 29 ? 0.408 -17.438 6.598 1 98.5 29 LEU B CA 1
ATOM 1540 C C . LEU B 1 29 ? -0.465 -18.594 6.141 1 98.5 29 LEU B C 1
ATOM 1542 O O . LEU B 1 29 ? -1.614 -18.406 5.742 1 98.5 29 LEU B O 1
ATOM 1546 N N . GLN B 1 30 ? 0.055 -19.781 6.242 1 98.19 30 GLN B N 1
ATOM 1547 C CA . GLN B 1 30 ? -0.566 -20.938 5.598 1 98.19 30 GLN B CA 1
ATOM 1548 C C . GLN B 1 30 ? -2.018 -21.094 6.043 1 98.19 30 GLN B C 1
ATOM 1550 O O . GLN B 1 30 ? -2.926 -21.141 5.211 1 98.19 30 GLN B O 1
ATOM 1555 N N . LYS B 1 31 ? -2.271 -21.188 7.285 1 98.06 31 LYS B N 1
ATOM 1556 C CA . LYS B 1 31 ? -3.609 -21.469 7.801 1 98.06 31 LYS B CA 1
ATOM 1557 C C . LYS B 1 31 ? -4.566 -20.328 7.496 1 98.06 31 LYS B C 1
ATOM 1559 O O . LYS B 1 31 ? -5.633 -20.531 6.91 1 98.06 31 LYS B O 1
ATOM 1564 N N . PRO B 1 32 ? -4.203 -19.094 7.867 1 98.44 32 PRO B N 1
ATOM 1565 C CA . PRO B 1 32 ? -5.152 -18.016 7.566 1 98.44 32 PRO B CA 1
ATOM 1566 C C . PRO B 1 32 ? -5.332 -17.797 6.066 1 98.44 32 PRO B C 1
ATOM 1568 O O . PRO B 1 32 ? -6.414 -17.406 5.621 1 98.44 32 PRO B O 1
ATOM 1571 N N . LEU B 1 33 ? -4.336 -18.031 5.293 1 98.5 33 LEU B N 1
ATOM 1572 C CA . LEU B 1 33 ? -4.441 -17.891 3.844 1 98.5 33 LEU B CA 1
ATOM 1573 C C . LEU B 1 33 ? -5.414 -18.922 3.268 1 98.5 33 LEU B C 1
ATOM 1575 O O . LEU B 1 33 ? -6.25 -18.578 2.426 1 98.5 33 LEU B O 1
ATOM 1579 N N . LEU B 1 34 ? -5.289 -20.156 3.686 1 98.38 34 LEU B N 1
ATOM 1580 C CA . LEU B 1 34 ? -6.211 -21.203 3.25 1 98.38 34 LEU B CA 1
ATOM 1581 C C . LEU B 1 34 ? -7.648 -20.844 3.611 1 98.38 34 LEU B C 1
ATOM 1583 O O . LEU B 1 34 ? -8.562 -21.047 2.814 1 98.38 34 LEU B O 1
ATOM 1587 N N . ALA B 1 35 ? -7.867 -20.359 4.793 1 98.5 35 ALA B N 1
ATOM 1588 C CA . ALA B 1 35 ? -9.195 -19.922 5.219 1 98.5 35 ALA B CA 1
ATOM 1589 C C . ALA B 1 35 ? -9.742 -18.844 4.293 1 98.5 35 ALA B C 1
ATOM 1591 O O . ALA B 1 35 ? -10.914 -18.859 3.922 1 98.5 35 ALA B O 1
ATOM 1592 N N . LEU B 1 36 ? -8.891 -17.906 3.906 1 98.62 36 LEU B N 1
ATOM 1593 C CA . LEU B 1 36 ? -9.305 -16.828 3.025 1 98.62 36 LEU B CA 1
ATOM 1594 C C . LEU B 1 36 ? -9.656 -17.344 1.639 1 98.62 36 LEU B C 1
ATOM 1596 O O . LEU B 1 36 ? -10.672 -16.953 1.055 1 98.62 36 LEU B O 1
ATOM 1600 N N . ILE B 1 37 ? -8.836 -18.203 1.121 1 98.69 37 ILE B N 1
ATOM 1601 C CA . ILE B 1 37 ? -9.078 -18.828 -0.178 1 98.69 37 ILE B CA 1
ATOM 1602 C C . ILE B 1 37 ? -10.445 -19.516 -0.171 1 98.69 37 ILE B C 1
ATOM 1604 O O . ILE B 1 37 ? -11.258 -19.312 -1.079 1 98.69 37 ILE B O 1
ATOM 1608 N N . ASN B 1 38 ? -10.695 -20.234 0.838 1 98.44 38 ASN B N 1
ATOM 1609 C CA . ASN B 1 38 ? -11.961 -20.953 0.957 1 98.44 38 ASN B CA 1
ATOM 1610 C C . ASN B 1 38 ? -13.141 -19.984 1.036 1 98.44 38 ASN B C 1
ATOM 1612 O O . ASN B 1 38 ? -14.203 -20.25 0.473 1 98.44 38 ASN B O 1
ATOM 1616 N N . GLU B 1 39 ? -12.938 -18.984 1.755 1 98.38 39 GLU B N 1
ATOM 1617 C CA . GLU B 1 39 ? -13.977 -17.953 1.855 1 98.38 39 GLU B CA 1
ATOM 1618 C C . GLU B 1 39 ? -14.352 -17.422 0.479 1 98.38 39 GLU B C 1
ATOM 1620 O O . GLU B 1 39 ? -15.539 -17.312 0.149 1 98.38 39 GLU B O 1
ATOM 1625 N N . TYR B 1 40 ? -13.383 -17.062 -0.316 1 98.38 40 TYR B N 1
ATOM 1626 C CA . TYR B 1 40 ? -13.641 -16.531 -1.65 1 98.38 40 TYR B CA 1
ATOM 1627 C C . TYR B 1 40 ? -14.312 -17.578 -2.533 1 98.38 40 TYR B C 1
ATOM 1629 O O . TYR B 1 40 ? -15.266 -17.266 -3.252 1 98.38 40 TYR B O 1
ATOM 1637 N N . LYS B 1 41 ? -13.867 -18.75 -2.451 1 97.44 41 LYS B N 1
ATOM 1638 C CA . LYS B 1 41 ? -14.453 -19.844 -3.234 1 97.44 41 LYS B CA 1
ATOM 1639 C C . LYS B 1 41 ? -15.914 -20.062 -2.859 1 97.44 41 LYS B C 1
ATOM 1641 O O . LYS B 1 41 ? -16.766 -20.203 -3.736 1 97.44 41 LYS B O 1
ATOM 1646 N N . ASN B 1 42 ? -16.156 -20.047 -1.604 1 97.38 42 ASN B N 1
ATOM 1647 C CA . ASN B 1 42 ? -17.516 -20.266 -1.118 1 97.38 42 ASN B CA 1
ATOM 1648 C C . ASN B 1 42 ? -18.453 -19.141 -1.561 1 97.38 42 ASN B C 1
ATOM 1650 O O . ASN B 1 42 ? -19.656 -19.359 -1.717 1 97.38 42 ASN B O 1
ATOM 1654 N N . ASN B 1 43 ? -17.922 -18 -1.762 1 97.44 43 ASN B N 1
ATOM 1655 C CA . ASN B 1 43 ? -18.703 -16.859 -2.211 1 97.44 43 ASN B CA 1
ATOM 1656 C C . ASN B 1 43 ? -18.766 -16.781 -3.734 1 9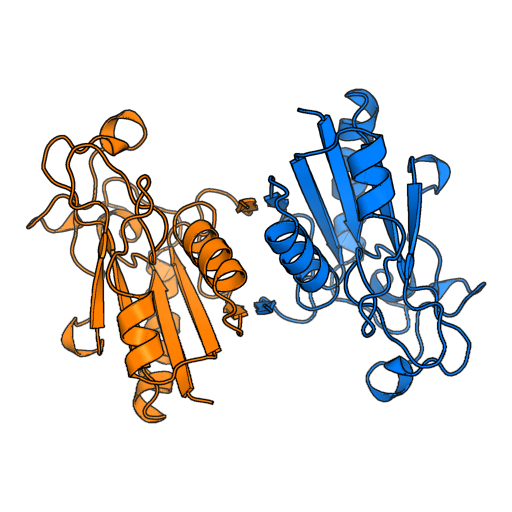7.44 43 ASN B C 1
ATOM 1658 O O . ASN B 1 43 ? -19.297 -15.82 -4.293 1 97.44 43 ASN B O 1
ATOM 1662 N N . ASN B 1 44 ? -18.141 -17.734 -4.426 1 96.94 44 ASN B N 1
ATOM 1663 C CA . ASN B 1 44 ? -18.062 -17.781 -5.879 1 96.94 44 ASN B CA 1
ATOM 1664 C C . ASN B 1 44 ? -17.281 -16.594 -6.441 1 96.94 44 ASN B C 1
ATOM 1666 O O . ASN B 1 44 ? -17.625 -16.078 -7.5 1 96.94 44 ASN B O 1
ATOM 1670 N N . ASP B 1 45 ? -16.375 -16.125 -5.598 1 98.25 45 ASP B N 1
ATOM 1671 C CA . ASP B 1 45 ? -15.438 -15.102 -6.055 1 98.25 45 ASP B CA 1
ATOM 1672 C C . ASP B 1 45 ? -14.18 -15.727 -6.648 1 98.25 45 ASP B C 1
ATOM 1674 O O . ASP B 1 45 ? -13.844 -16.875 -6.336 1 98.25 45 ASP B O 1
ATOM 1678 N N . LEU B 1 46 ? -13.539 -15 -7.516 1 98.62 46 LEU B N 1
ATOM 1679 C CA . LEU B 1 46 ? -12.375 -15.539 -8.211 1 98.62 46 LEU B CA 1
ATOM 1680 C C . LEU B 1 46 ? -11.164 -15.594 -7.285 1 98.62 46 LEU B C 1
ATOM 1682 O O . LEU B 1 46 ? -10.93 -14.672 -6.5 1 98.62 46 LEU B O 1
ATOM 1686 N N . VAL B 1 47 ? -10.43 -16.672 -7.367 1 98.88 47 VAL B N 1
ATOM 1687 C CA . VAL B 1 47 ? -9.172 -16.844 -6.656 1 98.88 47 VAL B CA 1
ATOM 1688 C C . VAL B 1 47 ? -8.039 -17.078 -7.656 1 98.88 47 VAL B C 1
ATOM 1690 O O . VAL B 1 47 ? -8.094 -18.031 -8.438 1 98.88 47 VAL B O 1
ATOM 1693 N N . ILE B 1 48 ? -7.043 -16.188 -7.609 1 98.94 48 ILE B N 1
ATOM 1694 C CA . ILE B 1 48 ? -5.93 -16.219 -8.555 1 98.94 48 ILE B CA 1
ATOM 1695 C C . ILE B 1 48 ? -4.613 -16.344 -7.793 1 98.94 48 ILE B C 1
ATOM 1697 O O . ILE B 1 48 ? -4.457 -15.766 -6.711 1 98.94 48 ILE B O 1
ATOM 1701 N N . ALA B 1 49 ? -3.689 -17.047 -8.297 1 98.94 49 ALA B N 1
ATOM 1702 C CA . ALA B 1 49 ? -2.32 -17.062 -7.785 1 98.94 49 ALA B CA 1
ATOM 1703 C C . ALA B 1 49 ? -1.335 -16.562 -8.836 1 98.94 49 ALA B C 1
ATOM 1705 O O . ALA B 1 49 ? -1.572 -16.703 -10.039 1 98.94 49 ALA B O 1
ATOM 1706 N N . THR B 1 50 ? -0.333 -15.969 -8.367 1 98.88 50 THR B N 1
ATOM 1707 C CA . THR B 1 50 ? 0.833 -15.758 -9.219 1 98.88 50 THR B CA 1
ATOM 1708 C C . THR B 1 50 ? 1.989 -16.656 -8.781 1 98.88 50 THR B C 1
ATOM 1710 O O . THR B 1 50 ? 2.088 -17.016 -7.605 1 98.88 50 THR B O 1
ATOM 1713 N N . LYS B 1 51 ? 2.854 -17 -9.695 1 98.75 51 LYS B N 1
ATOM 1714 C CA . LYS B 1 51 ? 4.066 -17.781 -9.461 1 98.75 51 LYS B CA 1
ATOM 1715 C C . LYS B 1 51 ? 5.25 -17.203 -10.234 1 98.75 51 LYS B C 1
ATOM 1717 O O . LYS B 1 51 ? 5.16 -17 -11.445 1 98.75 51 LYS B O 1
ATOM 1722 N N . ASP B 1 52 ? 6.277 -16.906 -9.516 1 98.62 52 ASP B N 1
ATOM 1723 C CA . ASP B 1 52 ? 7.547 -16.781 -10.234 1 98.62 52 ASP B CA 1
ATOM 1724 C C . ASP B 1 52 ? 7.922 -18.094 -10.914 1 98.62 52 ASP B C 1
ATOM 1726 O O . ASP B 1 52 ? 7.793 -19.172 -10.328 1 98.62 52 ASP B O 1
ATOM 1730 N N . TRP B 1 53 ? 8.328 -18.016 -12.125 1 98.56 53 TRP B N 1
ATOM 1731 C CA . TRP B 1 53 ? 8.602 -19.188 -12.961 1 98.56 53 TRP B CA 1
ATOM 1732 C C . TRP B 1 53 ? 9.82 -18.953 -13.844 1 98.56 53 TRP B C 1
ATOM 1734 O O . TRP B 1 53 ? 9.703 -18.844 -15.062 1 98.56 53 TRP B O 1
ATOM 1744 N N . HIS B 1 54 ? 10.93 -19.016 -13.297 1 98.69 54 HIS B N 1
ATOM 1745 C CA . HIS B 1 54 ? 12.148 -18.484 -13.898 1 98.69 54 HIS B CA 1
ATOM 1746 C C . HIS B 1 54 ? 12.891 -19.562 -14.68 1 98.69 54 HIS B C 1
ATOM 1748 O O . HIS B 1 54 ? 13.062 -20.688 -14.188 1 98.69 54 HIS B O 1
ATOM 1754 N N . PRO B 1 55 ? 13.32 -19.281 -15.938 1 98.19 55 PRO B N 1
ATOM 1755 C CA . PRO B 1 55 ? 14.305 -20.172 -16.562 1 98.19 55 PRO B CA 1
ATOM 1756 C C . PRO B 1 55 ? 15.625 -20.219 -15.797 1 98.19 55 PRO B C 1
ATOM 1758 O O . PRO B 1 55 ? 15.883 -19.359 -14.945 1 98.19 55 PRO B O 1
ATOM 1761 N N . ALA B 1 56 ? 16.328 -21.297 -16.203 1 95.12 56 ALA B N 1
ATOM 1762 C CA . ALA B 1 56 ? 17.656 -21.375 -15.602 1 95.12 56 ALA B CA 1
ATOM 1763 C C . ALA B 1 56 ? 18.5 -20.156 -15.953 1 95.12 56 ALA B C 1
ATOM 1765 O O . ALA B 1 56 ? 18.406 -19.641 -17.078 1 95.12 56 ALA B O 1
ATOM 1766 N N . HIS B 1 57 ? 19.156 -19.516 -15.164 1 95.38 57 HIS B N 1
ATOM 1767 C CA . HIS B 1 57 ? 20.047 -18.375 -15.344 1 95.38 57 HIS B CA 1
ATOM 1768 C C . HIS B 1 57 ? 19.234 -17.094 -15.539 1 95.38 57 HIS B C 1
ATOM 1770 O O . HIS B 1 57 ? 19.656 -16.203 -16.281 1 95.38 57 HIS B O 1
ATOM 1776 N N . HIS B 1 58 ? 18.047 -17.062 -15.148 1 97.44 58 HIS B N 1
ATOM 1777 C CA . HIS B 1 58 ? 17.188 -15.883 -15.203 1 97.44 58 HIS B CA 1
ATOM 1778 C C . HIS B 1 58 ? 17.938 -14.633 -14.758 1 97.44 58 HIS B C 1
ATOM 1780 O O . HIS B 1 58 ? 18.781 -14.703 -13.852 1 97.44 58 HIS B O 1
ATOM 1786 N N . CYS B 1 59 ? 17.656 -13.492 -15.289 1 97.56 59 CYS B N 1
ATOM 1787 C CA . CYS B 1 59 ? 18.375 -12.25 -15.039 1 97.56 59 CYS B CA 1
ATOM 1788 C C . CYS B 1 59 ? 18.25 -11.836 -13.578 1 97.56 59 CYS B C 1
ATOM 1790 O O . CYS B 1 59 ? 19.172 -11.227 -13.023 1 97.56 59 CYS B O 1
ATOM 1792 N N . SER B 1 60 ? 17.141 -12.164 -12.945 1 96.94 60 SER B N 1
ATOM 1793 C CA . SER B 1 60 ? 16.938 -11.75 -11.562 1 96.94 60 SER B CA 1
ATOM 1794 C C . SER B 1 60 ? 17.922 -12.43 -10.625 1 96.94 60 SER B C 1
ATOM 1796 O O . SER B 1 60 ? 18.078 -12.023 -9.477 1 96.94 60 SER B O 1
ATOM 1798 N N . PHE B 1 61 ? 18.625 -13.516 -11.055 1 97.81 61 PHE B N 1
ATOM 1799 C CA . PHE B 1 61 ? 19.547 -14.258 -10.219 1 97.81 61 PHE B CA 1
ATOM 1800 C C . PHE B 1 61 ? 20.844 -13.461 -10 1 97.81 61 PHE B C 1
ATOM 1802 O O . PHE B 1 61 ? 21.656 -13.828 -9.156 1 97.81 61 PHE B O 1
ATOM 1809 N N . GLU B 1 62 ? 20.953 -12.359 -10.711 1 97.06 62 GLU B N 1
ATOM 1810 C CA . GLU B 1 62 ? 22.047 -11.422 -10.445 1 97.06 62 GLU B CA 1
ATOM 1811 C C . GLU B 1 62 ? 21.812 -10.656 -9.148 1 97.06 62 GLU B C 1
ATOM 1813 O O . GLU B 1 62 ? 22.75 -10.188 -8.516 1 97.06 62 GLU B O 1
ATOM 1818 N N . ILE B 1 63 ? 20.562 -10.508 -8.805 1 96.19 63 ILE B N 1
ATOM 1819 C CA . ILE B 1 63 ? 20.156 -9.703 -7.652 1 96.19 63 ILE B CA 1
ATOM 1820 C C . ILE B 1 63 ? 19.75 -10.617 -6.5 1 96.19 63 ILE B C 1
ATOM 1822 O O . ILE B 1 63 ? 20.094 -10.359 -5.344 1 96.19 63 ILE B O 1
ATOM 1826 N N . TRP B 1 64 ? 19.031 -11.633 -6.852 1 97.5 64 TRP B N 1
ATOM 1827 C CA . TRP B 1 64 ? 18.531 -12.602 -5.883 1 97.5 64 TRP B CA 1
ATOM 1828 C C . TRP B 1 64 ? 19.203 -13.961 -6.078 1 97.5 64 TRP B C 1
ATOM 1830 O O . TRP B 1 64 ? 19.609 -14.305 -7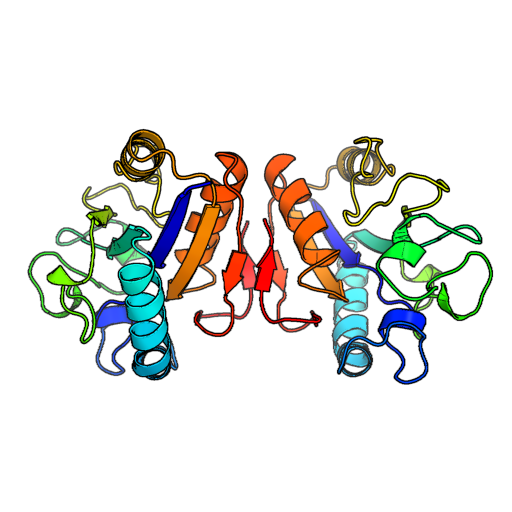.188 1 97.5 64 TRP B O 1
ATOM 1840 N N . PRO B 1 65 ? 19.281 -14.742 -5.004 1 97.88 65 PRO B N 1
ATOM 1841 C CA . PRO B 1 65 ? 19.688 -16.125 -5.262 1 97.88 65 PRO B CA 1
ATOM 1842 C C . PRO B 1 65 ? 18.75 -16.859 -6.211 1 97.88 65 PRO B C 1
ATOM 1844 O O . PRO B 1 65 ? 17.562 -16.5 -6.305 1 97.88 65 PRO B O 1
ATOM 1847 N N . PRO B 1 66 ? 19.359 -17.844 -6.941 1 98.44 66 PRO B N 1
ATOM 1848 C CA . PRO B 1 66 ? 18.469 -18.609 -7.797 1 98.44 66 PRO B CA 1
ATOM 1849 C C . PRO B 1 66 ? 17.234 -19.125 -7.047 1 98.44 66 PRO B C 1
ATOM 1851 O O . PRO B 1 66 ? 17.359 -19.688 -5.961 1 98.44 66 PRO B O 1
ATOM 1854 N N . HIS B 1 67 ? 16.047 -18.922 -7.57 1 98.75 67 HIS B N 1
ATOM 1855 C CA . HIS B 1 67 ? 14.789 -19.266 -6.934 1 98.75 67 HIS B CA 1
ATOM 1856 C C . HIS B 1 67 ? 13.703 -19.516 -7.973 1 98.75 67 HIS B C 1
ATOM 1858 O O . HIS B 1 67 ? 13.789 -19.016 -9.102 1 98.75 67 HIS B O 1
ATOM 1864 N N . CYS B 1 68 ? 12.695 -20.25 -7.562 1 98.75 68 CYS B N 1
ATOM 1865 C CA . CYS B 1 68 ? 11.492 -20.5 -8.344 1 98.75 68 CYS B CA 1
ATOM 1866 C C . CYS B 1 68 ? 11.844 -20.875 -9.781 1 98.75 68 CYS B C 1
ATOM 1868 O O . CYS B 1 68 ? 11.25 -20.359 -10.727 1 98.75 68 CYS B O 1
ATOM 1870 N N . ILE B 1 69 ? 12.891 -21.672 -9.867 1 98.75 69 ILE B N 1
ATOM 1871 C CA . ILE B 1 69 ? 13.312 -22.156 -11.18 1 98.75 69 ILE B CA 1
ATOM 1872 C C . ILE B 1 69 ? 12.25 -23.094 -11.75 1 98.75 69 ILE B C 1
ATOM 1874 O O . ILE B 1 69 ? 11.719 -23.938 -11.023 1 98.75 69 ILE B O 1
ATOM 1878 N N . GLN B 1 70 ? 11.938 -22.984 -13 1 98.5 70 GLN B N 1
ATOM 1879 C CA . GLN B 1 70 ? 10.922 -23.781 -13.68 1 98.5 70 GLN B CA 1
ATOM 1880 C C . GLN B 1 70 ? 11.109 -25.266 -13.391 1 98.5 70 GLN B C 1
ATOM 1882 O O . GLN B 1 70 ? 12.234 -25.766 -13.383 1 98.5 70 GLN B O 1
ATOM 1887 N N . ASN B 1 71 ? 9.961 -25.938 -13.062 1 97.94 71 ASN B N 1
ATOM 1888 C CA . ASN B 1 71 ? 9.867 -27.375 -12.945 1 97.94 71 ASN B CA 1
ATOM 1889 C C . ASN B 1 71 ? 10.656 -27.891 -11.75 1 97.94 71 ASN B C 1
ATOM 1891 O O . ASN B 1 71 ? 11.094 -29.047 -11.734 1 97.94 71 ASN B O 1
ATOM 1895 N N . THR B 1 72 ? 11.031 -27.094 -10.797 1 98.44 72 THR B N 1
ATOM 1896 C CA . THR B 1 72 ? 11.641 -27.5 -9.539 1 98.44 72 THR B CA 1
ATOM 1897 C C . THR B 1 72 ? 10.648 -27.359 -8.383 1 98.44 72 THR B C 1
ATOM 1899 O O . THR B 1 72 ? 9.633 -26.672 -8.516 1 98.44 72 THR B O 1
ATOM 1902 N N . LYS B 1 73 ? 10.945 -27.984 -7.316 1 98.44 73 LYS B N 1
ATOM 1903 C CA . LYS B 1 73 ? 10.141 -27.875 -6.105 1 98.44 73 LYS B CA 1
ATOM 1904 C C . LYS B 1 73 ? 10 -26.422 -5.664 1 98.44 73 LYS B C 1
ATOM 1906 O O . LYS B 1 73 ? 8.945 -26.016 -5.172 1 98.44 73 LYS B O 1
ATOM 1911 N N . GLY B 1 74 ? 11.047 -25.688 -5.832 1 98.69 74 GLY B N 1
ATOM 1912 C CA . GLY B 1 74 ? 11.094 -24.297 -5.406 1 98.69 74 GLY B CA 1
ATOM 1913 C C . GLY B 1 74 ? 10.016 -23.438 -6.035 1 98.69 74 GLY B C 1
ATOM 1914 O O . GLY B 1 74 ? 9.594 -22.438 -5.461 1 98.69 74 GLY B O 1
ATOM 1915 N N . SER B 1 75 ? 9.539 -23.844 -7.207 1 98.62 75 SER B N 1
ATOM 1916 C CA . SER B 1 75 ? 8.578 -23.047 -7.961 1 98.62 75 SER B CA 1
ATOM 1917 C C . SER B 1 75 ? 7.145 -23.453 -7.625 1 98.62 75 SER B C 1
ATOM 1919 O O . SER B 1 75 ? 6.195 -22.797 -8.055 1 98.62 75 SER B O 1
ATOM 1921 N N . GLU B 1 76 ? 6.898 -24.406 -6.855 1 98.69 76 GLU B N 1
ATOM 1922 C CA . GLU B 1 76 ? 5.566 -24.922 -6.535 1 98.69 76 GLU B CA 1
ATOM 1923 C C . GLU B 1 76 ? 4.891 -24.047 -5.477 1 98.69 76 GLU B C 1
ATOM 1925 O O . GLU B 1 76 ? 5.559 -23.484 -4.609 1 98.69 76 GLU B O 1
ATOM 1930 N N . LEU B 1 77 ? 3.578 -23.969 -5.566 1 98.75 77 LEU B N 1
ATOM 1931 C CA . LEU B 1 77 ? 2.832 -23.344 -4.48 1 98.75 77 LEU B CA 1
ATOM 1932 C C . LEU B 1 77 ? 3.055 -24.094 -3.168 1 98.75 77 LEU B C 1
ATOM 1934 O O . LEU B 1 77 ? 3.092 -25.312 -3.146 1 98.75 77 LEU B O 1
ATOM 1938 N N . TYR B 1 78 ? 3.213 -23.359 -2.119 1 98.75 78 TYR B N 1
ATOM 1939 C CA . TYR B 1 78 ? 3.543 -23.953 -0.827 1 98.75 78 TYR B CA 1
ATOM 1940 C C . TYR B 1 78 ? 2.293 -24.484 -0.134 1 98.75 78 TYR B C 1
ATOM 1942 O O . TYR B 1 78 ? 1.511 -23.719 0.424 1 98.75 78 TYR B O 1
ATOM 1950 N N . ASN B 1 79 ? 2.055 -25.781 -0.196 1 97.69 79 ASN B N 1
ATOM 1951 C CA . ASN B 1 79 ? 0.974 -26.5 0.475 1 97.69 79 ASN B CA 1
ATOM 1952 C C . ASN B 1 79 ? -0.394 -25.969 0.058 1 97.69 79 ASN B C 1
ATOM 1954 O O . ASN B 1 79 ? -1.288 -25.812 0.893 1 97.69 79 ASN B O 1
ATOM 1958 N N . LEU B 1 80 ? -0.542 -25.531 -1.103 1 97.44 80 LEU B N 1
ATOM 1959 C CA . LEU B 1 80 ? -1.798 -25.125 -1.719 1 97.44 80 LEU B CA 1
ATOM 1960 C C . LEU B 1 80 ? -2.061 -25.906 -2.998 1 97.44 80 LEU B C 1
ATOM 1962 O O . LEU B 1 80 ? -1.17 -26.047 -3.838 1 97.44 80 LEU B O 1
ATOM 1966 N N . ALA B 1 81 ? -3.197 -26.422 -3.117 1 96.5 81 ALA B N 1
ATOM 1967 C CA . ALA B 1 81 ? -3.568 -27.141 -4.336 1 96.5 81 ALA B CA 1
ATOM 1968 C C . ALA B 1 81 ? -3.82 -26.172 -5.488 1 96.5 81 ALA B C 1
ATOM 1970 O O . ALA B 1 81 ? -4.562 -25.203 -5.336 1 96.5 81 ALA B O 1
ATOM 1971 N N . GLU B 1 82 ? -3.24 -26.5 -6.586 1 97.25 82 GLU B N 1
ATOM 1972 C CA . GLU B 1 82 ? -3.438 -25.625 -7.746 1 97.25 82 GLU B CA 1
ATOM 1973 C C . GLU B 1 82 ? -4.906 -25.594 -8.164 1 97.25 82 GLU B C 1
ATOM 1975 O O . GLU B 1 82 ? -5.371 -24.609 -8.727 1 97.25 82 GLU B O 1
ATOM 1980 N N . SER B 1 83 ? -5.621 -26.594 -7.848 1 96.62 83 SER B N 1
ATOM 1981 C CA . SER B 1 83 ? -7.031 -26.703 -8.195 1 96.62 83 SER B CA 1
ATOM 1982 C C . SER B 1 83 ? -7.871 -25.703 -7.41 1 96.62 83 SER B C 1
ATOM 1984 O O . SER B 1 83 ? -9.031 -25.453 -7.738 1 96.62 83 SER B O 1
ATOM 1986 N N . SER B 1 84 ? -7.301 -25.156 -6.352 1 96.88 84 SER B N 1
ATOM 1987 C CA . SER B 1 84 ? -8.008 -24.172 -5.539 1 96.88 84 SER B CA 1
ATOM 1988 C C . SER B 1 84 ? -8.062 -22.812 -6.238 1 96.88 84 SER B C 1
ATOM 1990 O O . SER B 1 84 ? -8.797 -21.922 -5.812 1 96.88 84 SER B O 1
ATOM 1992 N N . PHE B 1 85 ? -7.348 -22.703 -7.32 1 98.69 85 PHE B N 1
ATOM 1993 C CA . PHE B 1 85 ? -7.25 -21.422 -8.008 1 98.69 85 PHE B CA 1
ATOM 1994 C C . PHE B 1 85 ? -7.949 -21.484 -9.359 1 98.69 85 PHE B C 1
ATOM 1996 O O . PHE B 1 85 ? -7.84 -22.469 -10.078 1 98.69 85 PHE B O 1
ATOM 2003 N N . ASP B 1 86 ? -8.656 -20.453 -9.648 1 98.69 86 ASP B N 1
ATOM 2004 C CA . ASP B 1 86 ? -9.336 -20.359 -10.938 1 98.69 86 ASP B CA 1
ATOM 2005 C C . ASP B 1 86 ? -8.344 -20.047 -12.055 1 98.69 86 ASP B C 1
ATOM 2007 O O . ASP B 1 86 ? -8.594 -20.391 -13.219 1 98.69 86 ASP B O 1
ATOM 2011 N N . LYS B 1 87 ? -7.273 -19.375 -11.719 1 98.69 87 LYS B N 1
ATOM 2012 C CA . LYS B 1 87 ? -6.215 -18.984 -12.648 1 98.69 87 LYS B CA 1
ATOM 2013 C C . LYS B 1 87 ? -4.867 -18.906 -11.945 1 98.69 87 LYS B C 1
ATOM 2015 O O . LYS B 1 87 ? -4.789 -18.469 -10.789 1 98.69 87 LYS B O 1
ATOM 2020 N N . ILE B 1 88 ? -3.855 -19.328 -12.57 1 98.88 88 ILE B N 1
ATOM 2021 C CA . ILE B 1 88 ? -2.482 -19.156 -12.102 1 98.88 88 ILE B CA 1
ATOM 2022 C C . ILE B 1 88 ? -1.678 -18.375 -13.148 1 98.88 88 ILE B C 1
ATOM 2024 O O . ILE B 1 88 ? -1.603 -18.781 -14.312 1 98.88 88 ILE B O 1
ATOM 2028 N N . ILE B 1 89 ? -1.109 -17.297 -12.789 1 98.88 89 ILE B N 1
ATOM 2029 C CA . ILE B 1 89 ? -0.306 -16.422 -13.648 1 98.88 89 ILE B CA 1
ATOM 2030 C C . ILE B 1 89 ? 1.176 -16.75 -13.461 1 98.88 89 ILE B C 1
ATOM 2032 O O . ILE B 1 89 ? 1.702 -16.641 -12.344 1 98.88 89 ILE B O 1
ATOM 2036 N N . LEU B 1 90 ? 1.847 -17.156 -14.477 1 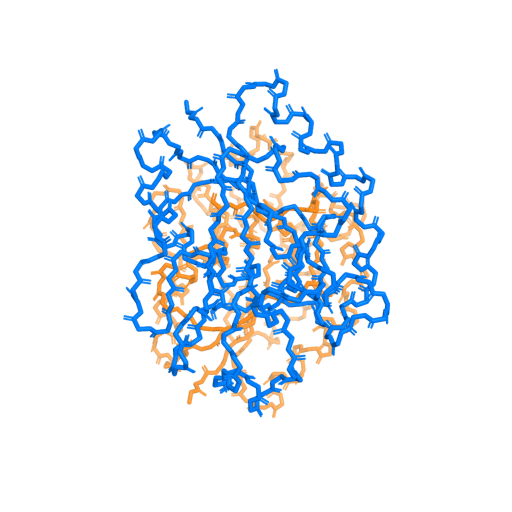98.56 90 LEU B N 1
ATOM 2037 C CA . LEU B 1 90 ? 3.289 -17.375 -14.438 1 98.56 90 LEU B CA 1
ATOM 2038 C C . LEU B 1 90 ? 4.035 -16.094 -14.844 1 98.56 90 LEU B C 1
ATOM 2040 O O . LEU B 1 90 ? 3.74 -15.508 -15.883 1 98.56 90 LEU B O 1
ATOM 2044 N N . LYS B 1 91 ? 4.953 -15.703 -13.984 1 97.56 91 LYS B N 1
ATOM 2045 C CA . LYS B 1 91 ? 5.691 -14.477 -14.273 1 97.56 91 LYS B CA 1
ATOM 2046 C C . LYS B 1 91 ? 7.195 -14.742 -14.305 1 97.56 91 LYS B C 1
ATOM 2048 O O . LYS B 1 91 ? 7.668 -15.75 -13.773 1 97.56 91 LYS B O 1
ATOM 2053 N N . GLY B 1 92 ? 7.941 -13.758 -14.938 1 97.75 92 GLY B N 1
ATOM 2054 C CA . GLY B 1 92 ? 9.383 -13.883 -15.047 1 97.75 92 GLY B CA 1
ATOM 2055 C C . GLY B 1 92 ? 9.828 -15.047 -15.914 1 97.75 92 GLY B C 1
ATOM 2056 O O . GLY B 1 92 ? 10.797 -15.734 -15.602 1 97.75 92 GLY B O 1
ATOM 2057 N N . THR B 1 93 ? 9.117 -15.328 -16.969 1 97.5 93 THR B N 1
ATOM 2058 C CA . THR B 1 93 ? 9.328 -16.516 -17.797 1 97.5 93 THR B CA 1
ATOM 2059 C C . THR B 1 93 ? 10.383 -16.234 -18.859 1 97.5 93 THR B C 1
ATOM 2061 O O . THR B 1 93 ? 10.883 -17.172 -19.5 1 97.5 93 THR B O 1
ATOM 2064 N N . LYS B 1 94 ? 10.734 -14.969 -19.094 1 96.75 94 LYS B N 1
ATOM 2065 C CA . LYS B 1 94 ? 11.766 -14.602 -20.062 1 96.75 94 LYS B CA 1
ATOM 2066 C C . LYS B 1 94 ? 13.133 -14.516 -19.391 1 96.75 94 LYS B C 1
ATOM 2068 O O . LYS B 1 94 ? 13.25 -14.062 -18.25 1 96.75 94 LYS B O 1
ATOM 2073 N N . LEU B 1 95 ? 14.078 -14.891 -20.047 1 96.88 95 LEU B N 1
ATOM 2074 C CA . LEU B 1 95 ? 15.438 -14.953 -19.516 1 96.88 95 LEU B CA 1
ATOM 2075 C C . LEU B 1 95 ? 15.906 -13.57 -19.078 1 96.88 95 LEU B C 1
ATOM 2077 O O . LEU B 1 95 ? 16.547 -13.43 -18.031 1 96.88 95 LEU B O 1
ATOM 2081 N N . ASN B 1 96 ? 15.516 -12.555 -19.844 1 96.62 96 ASN B N 1
ATOM 2082 C CA . ASN B 1 96 ? 16.156 -11.258 -19.656 1 96.62 96 ASN B CA 1
ATOM 2083 C C . ASN B 1 96 ? 15.164 -10.195 -19.203 1 96.62 96 ASN B C 1
ATOM 2085 O O . ASN B 1 96 ? 15.438 -9 -19.312 1 96.62 96 ASN B O 1
ATOM 2089 N N . ALA B 1 97 ? 14 -10.594 -18.781 1 96.31 97 ALA B N 1
ATOM 2090 C CA . ALA B 1 97 ? 13.008 -9.656 -18.266 1 96.31 97 ALA B CA 1
ATOM 2091 C C . ALA B 1 97 ? 12.367 -10.18 -16.984 1 96.31 97 ALA B C 1
ATOM 2093 O O . ALA B 1 97 ? 11.68 -11.203 -17 1 96.31 97 ALA B O 1
ATOM 2094 N N . ASP B 1 98 ? 12.602 -9.453 -16 1 96.5 98 ASP B N 1
ATOM 2095 C CA . ASP B 1 98 ? 11.984 -9.836 -14.727 1 96.5 98 ASP B CA 1
ATOM 2096 C C . ASP B 1 98 ? 10.562 -9.297 -14.625 1 96.5 98 ASP B C 1
ATOM 2098 O O . ASP B 1 98 ? 10.125 -8.516 -15.469 1 96.5 98 ASP B O 1
ATOM 2102 N N . SER B 1 99 ? 9.805 -9.867 -13.727 1 97.5 99 SER B N 1
ATOM 2103 C CA . SER B 1 99 ? 8.422 -9.469 -13.5 1 97.5 99 SER B CA 1
ATOM 2104 C C . SER B 1 99 ? 8.062 -9.547 -12.016 1 97.5 99 SER B C 1
ATOM 2106 O O . SER B 1 99 ? 7.59 -10.578 -11.539 1 97.5 99 SER B O 1
ATOM 2108 N N . TYR B 1 100 ? 8.219 -8.43 -11.344 1 98.06 100 TYR B N 1
ATOM 2109 C CA . TYR B 1 100 ? 7.77 -8.391 -9.953 1 98.06 100 TYR B CA 1
ATOM 2110 C C . TYR B 1 100 ? 6.246 -8.359 -9.867 1 98.06 100 TYR B C 1
ATOM 2112 O O . TYR B 1 100 ? 5.645 -9.125 -9.117 1 98.06 100 TYR B O 1
ATOM 2120 N N . SER B 1 101 ? 5.66 -7.531 -10.703 1 98.69 101 SER B N 1
ATOM 2121 C CA . SER B 1 101 ? 4.211 -7.363 -10.711 1 98.69 101 SER B CA 1
ATOM 2122 C C . SER B 1 101 ? 3.516 -8.586 -11.297 1 98.69 101 SER B C 1
ATOM 2124 O O . SER B 1 101 ? 3.996 -9.18 -12.266 1 98.69 101 SER B O 1
ATOM 2126 N N . GLY B 1 102 ? 2.404 -8.859 -10.727 1 98.69 102 GLY B N 1
ATOM 2127 C CA . GLY B 1 102 ? 1.56 -9.898 -11.289 1 98.69 102 GLY B CA 1
ATOM 2128 C C . GLY B 1 102 ? 0.939 -9.516 -12.617 1 98.69 102 GLY B C 1
ATOM 2129 O O . GLY B 1 102 ? 0.442 -10.375 -13.352 1 98.69 102 GLY B O 1
ATOM 2130 N N . PHE B 1 103 ? 1.015 -8.219 -13.031 1 98.81 103 PHE B N 1
ATOM 2131 C CA . PHE B 1 103 ? 0.287 -7.734 -14.203 1 98.81 103 PHE B CA 1
ATOM 2132 C C . PHE B 1 103 ? 1.21 -7.625 -15.406 1 98.81 103 PHE B C 1
ATOM 2134 O O . PHE B 1 103 ? 0.788 -7.863 -16.547 1 98.81 103 PHE B O 1
ATOM 2141 N N . PHE B 1 104 ? 2.502 -7.203 -15.125 1 98.44 104 PHE B N 1
ATOM 2142 C CA . PHE B 1 104 ? 3.406 -6.891 -16.219 1 98.44 104 PHE B CA 1
ATOM 2143 C C . PHE B 1 104 ? 4.832 -7.309 -15.891 1 98.44 104 PHE B C 1
ATOM 2145 O O . PHE B 1 104 ? 5.199 -7.402 -14.719 1 98.44 104 PHE B O 1
ATOM 2152 N N . ASP B 1 105 ? 5.586 -7.512 -16.938 1 97.62 105 ASP B N 1
ATOM 2153 C CA . ASP B 1 105 ? 7.023 -7.668 -16.734 1 97.62 105 ASP B CA 1
ATOM 2154 C C . ASP B 1 105 ? 7.75 -6.34 -16.922 1 97.62 105 ASP B C 1
ATOM 2156 O O . ASP B 1 105 ? 7.117 -5.297 -17.094 1 97.62 105 ASP B O 1
ATOM 2160 N N . ASP B 1 106 ? 9.031 -6.355 -16.844 1 95.62 106 ASP B N 1
ATOM 2161 C CA . ASP B 1 106 ? 9.852 -5.152 -16.891 1 95.62 106 ASP B CA 1
ATOM 2162 C C . ASP B 1 106 ? 9.75 -4.469 -18.25 1 95.62 106 ASP B C 1
ATOM 2164 O O . ASP B 1 106 ? 10.07 -3.281 -18.375 1 95.62 106 ASP B O 1
ATOM 2168 N N . ASP B 1 107 ? 9.281 -5.211 -19.25 1 95.44 107 ASP B N 1
ATOM 2169 C CA . ASP B 1 107 ? 9.102 -4.652 -20.594 1 95.44 107 ASP B CA 1
ATOM 2170 C C . ASP B 1 107 ? 7.652 -4.207 -20.797 1 95.44 107 ASP B C 1
ATOM 2172 O O . ASP B 1 107 ? 7.25 -3.912 -21.938 1 95.44 107 ASP B O 1
ATOM 2176 N N . HIS B 1 108 ? 6.91 -4.316 -19.719 1 95.38 108 HIS B N 1
ATOM 2177 C CA . HIS B 1 108 ? 5.508 -3.912 -19.719 1 95.38 108 HIS B CA 1
ATOM 2178 C C . HIS B 1 108 ? 4.664 -4.852 -20.578 1 95.38 108 HIS B C 1
ATOM 2180 O O . HIS B 1 108 ? 3.619 -4.457 -21.094 1 95.38 108 HIS B O 1
ATOM 2186 N N . THR B 1 109 ? 5.223 -5.992 -20.766 1 96.81 109 THR B N 1
ATOM 2187 C CA . THR B 1 109 ? 4.422 -7.031 -21.391 1 96.81 109 THR B CA 1
ATOM 2188 C C . THR B 1 109 ? 3.441 -7.645 -20.391 1 96.81 109 THR B C 1
ATOM 2190 O O . THR B 1 109 ? 3.826 -8.008 -19.281 1 96.81 109 THR B O 1
ATOM 2193 N N . SER B 1 110 ? 2.25 -7.758 -20.891 1 97.94 110 SER B N 1
ATOM 2194 C CA . SER B 1 110 ? 1.204 -8.289 -20.016 1 97.94 110 SER B CA 1
ATOM 2195 C C . SER B 1 110 ? 1.441 -9.766 -19.719 1 97.94 110 SER B C 1
ATOM 2197 O O . SER B 1 110 ? 1.842 -10.531 -20.594 1 97.94 110 SER B O 1
ATOM 2199 N N . ASN B 1 111 ? 1.097 -10.141 -18.469 1 97.31 111 ASN B N 1
ATOM 2200 C CA . ASN B 1 111 ? 1.131 -11.547 -18.078 1 97.31 111 ASN B CA 1
ATOM 2201 C C . ASN B 1 111 ? -0.239 -12.203 -18.219 1 97.31 111 ASN B C 1
ATOM 2203 O O . ASN B 1 111 ? -0.396 -13.391 -17.922 1 97.31 111 ASN B O 1
ATOM 2207 N N . GLY B 1 112 ? -1.218 -11.414 -18.703 1 98.12 112 GLY B N 1
ATOM 2208 C CA . GLY B 1 112 ? -2.545 -11.961 -18.938 1 98.12 112 GLY B CA 1
ATOM 2209 C C . GLY B 1 112 ? -3.502 -11.719 -17.797 1 98.12 112 GLY B C 1
ATOM 2210 O O . GLY B 1 112 ? -4.699 -11.992 -17.906 1 98.12 112 GLY B O 1
ATOM 2211 N N . LEU B 1 113 ? -3 -11.203 -16.672 1 98.75 113 LEU B N 1
ATOM 2212 C CA . LEU B 1 113 ? -3.824 -11.039 -15.477 1 98.75 113 LEU B CA 1
ATOM 2213 C C . LEU B 1 113 ? -4.906 -9.984 -15.703 1 98.75 113 LEU B C 1
ATOM 2215 O O . LEU B 1 113 ? -6.078 -10.219 -15.414 1 98.75 113 LEU B O 1
ATOM 2219 N N . ASP B 1 114 ? -4.512 -8.836 -16.203 1 98.75 114 ASP B N 1
ATOM 2220 C CA . ASP B 1 114 ? -5.477 -7.77 -16.438 1 98.75 114 ASP B CA 1
ATOM 2221 C C . ASP B 1 114 ? -6.578 -8.227 -17.391 1 98.75 114 ASP B C 1
ATOM 2223 O O . ASP B 1 114 ? -7.762 -7.988 -17.141 1 98.75 114 ASP B O 1
ATOM 2227 N N . GLU B 1 115 ? -6.219 -8.875 -18.484 1 98.69 115 GLU B N 1
ATOM 2228 C CA . GLU B 1 115 ? -7.164 -9.391 -19.469 1 98.69 115 GLU B CA 1
ATOM 2229 C C . GLU B 1 115 ? -8.148 -10.359 -18.828 1 98.69 115 GLU B C 1
ATOM 2231 O O . GLU B 1 115 ? -9.352 -10.289 -19.078 1 98.69 115 GLU B O 1
ATOM 2236 N N . TYR B 1 116 ? -7.57 -11.242 -18.047 1 98.81 116 TYR B N 1
ATOM 2237 C CA . TYR B 1 116 ? -8.406 -12.242 -17.391 1 98.81 116 TYR B CA 1
ATOM 2238 C C . TYR B 1 116 ? -9.406 -11.594 -16.453 1 98.81 116 TYR B C 1
ATOM 2240 O O . TYR B 1 116 ? -10.594 -11.945 -16.453 1 98.81 116 TYR B O 1
ATOM 2248 N N . LEU B 1 117 ? -8.961 -10.656 -15.602 1 98.75 117 LEU B N 1
ATOM 2249 C CA . LEU B 1 117 ? -9.828 -9.961 -14.648 1 98.75 117 LEU B CA 1
ATOM 2250 C C . LEU B 1 117 ? -10.922 -9.188 -15.375 1 98.75 117 LEU B C 1
ATOM 2252 O O . LEU B 1 117 ? -12.086 -9.227 -14.969 1 98.75 117 LEU B O 1
ATOM 2256 N N . LYS B 1 118 ? -10.547 -8.508 -16.422 1 98.38 118 LYS B N 1
ATOM 2257 C CA . LYS B 1 118 ? -11.508 -7.734 -17.203 1 98.38 118 LYS B CA 1
ATOM 2258 C C . LYS B 1 118 ? -12.539 -8.648 -17.859 1 98.38 118 LYS B C 1
ATOM 2260 O O . LYS B 1 118 ? -13.734 -8.328 -17.875 1 98.38 118 LYS B O 1
ATOM 2265 N N . ALA B 1 119 ? -12.078 -9.734 -18.391 1 98.31 119 ALA B N 1
ATOM 2266 C CA . ALA B 1 119 ? -12.977 -10.695 -19.016 1 98.31 119 ALA B CA 1
ATOM 2267 C C . ALA B 1 119 ? -14.008 -11.227 -18.031 1 98.31 119 ALA B C 1
ATOM 2269 O O . ALA B 1 119 ? -15.086 -11.672 -18.422 1 98.31 119 ALA B O 1
ATOM 2270 N N . ASN B 1 120 ? -13.656 -11.227 -16.797 1 98.31 120 ASN B N 1
ATOM 2271 C CA . ASN B 1 120 ? -14.555 -11.734 -15.758 1 98.31 120 ASN B CA 1
ATOM 2272 C C . ASN B 1 120 ? -15.234 -10.602 -15 1 98.31 120 ASN B C 1
ATOM 2274 O O . ASN B 1 120 ? -15.812 -10.82 -13.938 1 98.31 120 ASN B O 1
ATOM 2278 N N . ASP B 1 121 ? -15.062 -9.352 -15.461 1 97.94 121 ASP B N 1
ATOM 2279 C CA . ASP B 1 121 ? -15.734 -8.164 -14.953 1 97.94 121 ASP B CA 1
ATOM 2280 C C . ASP B 1 121 ? -15.32 -7.859 -13.516 1 97.94 121 ASP B C 1
ATOM 2282 O O . ASP B 1 121 ? -16.141 -7.414 -12.711 1 97.94 121 ASP B O 1
ATOM 2286 N N . VAL B 1 122 ? -14.125 -8.203 -13.172 1 98.62 122 VAL B N 1
ATOM 2287 C CA . VAL B 1 122 ? -13.617 -7.953 -11.828 1 98.62 122 VAL B CA 1
ATOM 2288 C C . VAL B 1 122 ? -13.195 -6.492 -11.695 1 98.62 122 VAL B C 1
ATOM 2290 O O . VAL B 1 122 ? -12.5 -5.957 -12.57 1 98.62 122 VAL B O 1
ATOM 2293 N N . THR B 1 123 ? -13.625 -5.867 -10.625 1 98.31 123 THR B N 1
ATOM 2294 C CA . THR B 1 123 ? -13.219 -4.484 -10.383 1 98.31 123 THR B CA 1
ATOM 2295 C C . THR B 1 123 ? -12.594 -4.332 -9 1 98.31 123 THR B C 1
ATOM 2297 O O . THR B 1 123 ? -11.953 -3.32 -8.711 1 98.31 123 THR B O 1
ATOM 2300 N N . GLU B 1 124 ? -12.812 -5.32 -8.086 1 98.56 124 GLU B N 1
ATOM 2301 C CA . GLU B 1 124 ? -12.32 -5.254 -6.711 1 98.56 124 GLU B CA 1
ATOM 2302 C C . GLU B 1 124 ? -11.312 -6.367 -6.434 1 98.56 124 GLU B C 1
ATOM 2304 O O . GLU B 1 124 ? -11.57 -7.535 -6.734 1 98.56 124 GLU B O 1
ATOM 2309 N N . LEU B 1 125 ? -10.211 -6.012 -5.867 1 98.88 125 LEU B N 1
ATOM 2310 C CA . LEU B 1 125 ? -9.133 -6.969 -5.617 1 98.88 125 LEU B CA 1
ATOM 2311 C C . LEU B 1 125 ? -8.773 -7.004 -4.137 1 98.88 125 LEU B C 1
ATOM 2313 O O . LEU B 1 125 ? -8.734 -5.961 -3.479 1 98.88 125 LEU B O 1
ATOM 2317 N N . CYS B 1 126 ? -8.516 -8.148 -3.6 1 98.88 126 CYS B N 1
ATOM 2318 C CA . CYS B 1 126 ? -7.754 -8.359 -2.375 1 98.88 126 CYS B CA 1
ATOM 2319 C C . CYS B 1 126 ? -6.395 -8.977 -2.68 1 98.88 126 CYS B C 1
ATOM 2321 O O . CYS B 1 126 ? -6.312 -10.016 -3.334 1 98.88 126 CYS B O 1
ATOM 2323 N N . ILE B 1 127 ? -5.359 -8.312 -2.271 1 98.94 127 ILE B N 1
ATOM 2324 C CA . ILE B 1 127 ? -4.008 -8.766 -2.586 1 98.94 127 ILE B CA 1
ATOM 2325 C C . ILE B 1 127 ? -3.303 -9.211 -1.308 1 98.94 127 ILE B C 1
ATOM 2327 O O . ILE B 1 127 ? -3.312 -8.492 -0.304 1 98.94 127 ILE B O 1
ATOM 2331 N N . VAL B 1 128 ? -2.74 -10.414 -1.34 1 98.94 128 VAL B N 1
ATOM 2332 C CA . VAL B 1 128 ? -2.008 -10.992 -0.216 1 98.94 128 VAL B CA 1
ATOM 2333 C C . VAL B 1 128 ? -0.821 -11.797 -0.731 1 98.94 128 VAL B C 1
ATOM 2335 O O . VAL B 1 128 ? -0.715 -12.062 -1.932 1 98.94 128 VAL B O 1
ATOM 2338 N N . GLY B 1 129 ? 0.072 -12.156 0.196 1 98.69 129 GLY B N 1
ATOM 2339 C CA . GLY B 1 129 ? 1.129 -13.07 -0.205 1 98.69 129 GLY B CA 1
ATOM 2340 C C . GLY B 1 129 ? 2.5 -12.656 0.295 1 98.69 129 GLY B C 1
ATOM 2341 O O . GLY B 1 129 ? 2.635 -12.164 1.421 1 98.69 129 GLY B O 1
ATOM 2342 N N . VAL B 1 130 ? 3.477 -13.008 -0.461 1 98.12 130 VAL B N 1
ATOM 2343 C CA . VAL B 1 130 ? 4.828 -12.914 0.081 1 98.12 130 VAL B CA 1
ATOM 2344 C C . VAL B 1 130 ? 5.637 -11.898 -0.719 1 98.12 130 VAL B C 1
ATOM 2346 O O . VAL B 1 130 ? 5.359 -11.664 -1.898 1 98.12 130 VAL B O 1
ATOM 2349 N N . ALA B 1 131 ? 6.688 -11.344 0.029 1 97.38 131 ALA B N 1
ATOM 2350 C CA . ALA B 1 131 ? 7.555 -10.258 -0.424 1 97.38 131 ALA B CA 1
ATOM 2351 C C . ALA B 1 131 ? 6.758 -8.969 -0.634 1 97.38 131 ALA B C 1
ATOM 2353 O O . ALA B 1 131 ? 6.719 -8.43 -1.742 1 97.38 131 ALA B O 1
ATOM 2354 N N . LEU B 1 132 ? 6.133 -8.57 0.463 1 98.5 132 LEU B N 1
ATOM 2355 C CA . LEU B 1 132 ? 5.297 -7.375 0.525 1 98.5 132 LEU B CA 1
ATOM 2356 C C . LEU B 1 132 ? 5.988 -6.191 -0.148 1 98.5 132 LEU B C 1
ATOM 2358 O O . LEU B 1 132 ? 5.371 -5.484 -0.949 1 98.5 132 LEU B O 1
ATOM 2362 N N . ASP B 1 133 ? 7.293 -6.043 0.048 1 98.5 133 ASP B N 1
ATOM 2363 C CA . ASP B 1 133 ? 8.062 -4.883 -0.386 1 98.5 133 ASP B CA 1
ATOM 2364 C C . ASP B 1 133 ? 8.625 -5.09 -1.791 1 98.5 133 ASP B C 1
ATOM 2366 O O . ASP B 1 133 ? 9.383 -4.254 -2.295 1 98.5 133 ASP B O 1
ATOM 2370 N N . VAL B 1 134 ? 8.289 -6.23 -2.492 1 98.19 134 VAL B N 1
ATOM 2371 C CA . VAL B 1 134 ? 8.781 -6.531 -3.83 1 98.19 134 VAL B CA 1
ATOM 2372 C C . VAL B 1 134 ? 7.613 -6.879 -4.75 1 98.19 134 VAL B C 1
ATOM 2374 O O . VAL B 1 134 ? 7.047 -6.004 -5.402 1 98.19 134 VAL B O 1
ATOM 2377 N N . CYS B 1 135 ? 7.16 -8.125 -4.719 1 98.56 135 CYS B N 1
ATOM 2378 C CA . CYS B 1 135 ? 6.176 -8.555 -5.699 1 98.56 135 CYS B CA 1
ATOM 2379 C C . CYS B 1 135 ? 4.777 -8.094 -5.312 1 98.56 135 CYS B C 1
ATOM 2381 O O . CYS B 1 135 ? 3.969 -7.75 -6.18 1 98.56 135 CYS B O 1
ATOM 2383 N N . VAL B 1 136 ? 4.449 -8.133 -4.023 1 98.81 136 VAL B N 1
ATOM 2384 C CA . VAL B 1 136 ? 3.131 -7.688 -3.586 1 98.81 136 VAL B CA 1
ATOM 2385 C C . VAL B 1 136 ? 2.975 -6.191 -3.852 1 98.81 136 VAL B C 1
ATOM 2387 O O . VAL B 1 136 ? 1.967 -5.758 -4.414 1 98.81 136 VAL B O 1
ATOM 2390 N N . SER B 1 137 ? 4 -5.398 -3.471 1 98.81 137 SER B N 1
ATOM 2391 C CA . SER B 1 137 ? 3.928 -3.955 -3.676 1 98.81 137 SER B CA 1
ATOM 2392 C C . SER B 1 137 ? 3.879 -3.609 -5.16 1 98.81 137 SER B C 1
ATOM 2394 O O . SER B 1 137 ? 3.131 -2.719 -5.57 1 98.81 137 SER B O 1
ATOM 2396 N N . ALA B 1 138 ? 4.656 -4.32 -6 1 98.75 138 ALA B N 1
ATOM 2397 C CA . ALA B 1 138 ? 4.625 -4.086 -7.441 1 98.75 138 ALA B CA 1
ATOM 2398 C C . ALA B 1 138 ? 3.244 -4.387 -8.016 1 98.75 138 ALA B C 1
ATOM 2400 O O . ALA B 1 138 ? 2.754 -3.658 -8.883 1 98.75 138 ALA B O 1
ATOM 2401 N N . THR B 1 139 ? 2.621 -5.445 -7.52 1 98.88 139 THR B N 1
ATOM 2402 C CA . THR B 1 139 ? 1.282 -5.816 -7.965 1 98.88 139 THR B CA 1
ATOM 2403 C C . THR B 1 139 ? 0.257 -4.773 -7.527 1 98.88 139 THR B C 1
ATOM 2405 O O . THR B 1 139 ? -0.622 -4.395 -8.305 1 98.88 139 THR B O 1
ATOM 2408 N N . LEU B 1 140 ? 0.379 -4.289 -6.297 1 98.88 140 LEU B N 1
ATOM 2409 C CA . LEU B 1 140 ? -0.479 -3.227 -5.781 1 98.88 140 LEU B CA 1
ATOM 2410 C C . LEU B 1 140 ? -0.381 -1.978 -6.652 1 98.88 140 LEU B C 1
ATOM 2412 O O . LEU B 1 140 ? -1.401 -1.414 -7.055 1 98.88 140 LEU B O 1
ATOM 2416 N N . VAL B 1 141 ? 0.85 -1.537 -6.98 1 98.81 141 VAL B N 1
ATOM 2417 C CA . VAL B 1 141 ? 1.098 -0.316 -7.742 1 98.81 141 VAL B CA 1
ATOM 2418 C C . VAL B 1 141 ? 0.419 -0.41 -9.109 1 98.81 141 VAL B C 1
ATOM 2420 O O . VAL B 1 141 ? -0.294 0.509 -9.516 1 98.81 141 VAL B O 1
ATOM 2423 N N . ASP B 1 142 ? 0.58 -1.525 -9.773 1 98.81 142 ASP B N 1
ATOM 2424 C CA . ASP B 1 142 ? -0.036 -1.692 -11.086 1 98.81 142 ASP B CA 1
ATOM 2425 C C . ASP B 1 142 ? -1.557 -1.768 -10.969 1 98.81 142 ASP B C 1
ATOM 2427 O O . ASP B 1 142 ? -2.275 -1.272 -11.844 1 98.81 142 ASP B O 1
ATOM 2431 N N . ALA B 1 143 ? -2.055 -2.453 -9.922 1 98.88 143 ALA B N 1
ATOM 2432 C CA . ALA B 1 143 ? -3.5 -2.51 -9.711 1 98.88 143 ALA B CA 1
ATOM 2433 C C . ALA B 1 143 ? -4.094 -1.106 -9.609 1 98.88 143 ALA B C 1
ATOM 2435 O O . ALA B 1 143 ? -5.125 -0.817 -10.211 1 98.88 143 ALA B O 1
ATOM 2436 N N . ILE B 1 144 ? -3.428 -0.232 -8.82 1 98.81 144 ILE B N 1
ATOM 2437 C CA . ILE B 1 144 ? -3.891 1.139 -8.641 1 98.81 144 ILE B CA 1
ATOM 2438 C C . ILE B 1 144 ? -3.863 1.878 -9.977 1 98.81 144 ILE B C 1
ATOM 2440 O O . ILE B 1 144 ? -4.84 2.529 -10.352 1 98.81 144 ILE B O 1
ATOM 2444 N N . LYS B 1 145 ? -2.834 1.756 -10.688 1 98.5 145 LYS B N 1
ATOM 2445 C CA . LYS B 1 145 ? -2.674 2.457 -11.961 1 98.5 145 LYS B CA 1
ATOM 2446 C C . LYS B 1 145 ? -3.701 1.979 -12.984 1 98.5 145 LYS B C 1
ATOM 2448 O O . LYS B 1 145 ? -4.148 2.756 -13.828 1 98.5 145 LYS B O 1
ATOM 2453 N N . LEU B 1 146 ? -4.074 0.71 -12.883 1 98.56 146 LEU B N 1
ATOM 2454 C CA . LEU B 1 146 ? -5.023 0.115 -13.82 1 98.56 146 LEU B CA 1
ATOM 2455 C C . LEU B 1 146 ? -6.457 0.452 -13.422 1 98.56 146 LEU B C 1
ATOM 2457 O O . LEU B 1 146 ? -7.395 0.149 -14.164 1 98.56 146 LEU B O 1
ATOM 2461 N N . GLY B 1 147 ? -6.664 0.994 -12.25 1 98.12 147 GLY B N 1
ATOM 2462 C CA . GLY B 1 147 ? -7.977 1.507 -11.875 1 98.12 147 GLY B CA 1
ATOM 2463 C C . GLY B 1 147 ? -8.789 0.529 -11.047 1 98.12 147 GLY B C 1
ATOM 2464 O O . GLY B 1 147 ? -10 0.696 -10.891 1 98.12 147 GLY B O 1
ATOM 2465 N N . TYR B 1 148 ? -8.172 -0.503 -10.523 1 98.69 148 TYR B N 1
ATOM 2466 C CA . TYR B 1 148 ? -8.875 -1.425 -9.641 1 98.69 148 TYR B CA 1
ATOM 2467 C C . TYR B 1 148 ? -9.117 -0.793 -8.273 1 98.69 148 TYR B C 1
ATOM 2469 O O . TYR B 1 148 ? -8.477 0.202 -7.918 1 98.69 148 TYR B O 1
ATOM 2477 N N . HIS B 1 149 ? -10.109 -1.373 -7.539 1 97.94 149 HIS B N 1
ATOM 2478 C CA . HIS B 1 149 ? -10.375 -1.032 -6.145 1 97.94 149 HIS B CA 1
ATOM 2479 C C . HIS B 1 149 ? -10.18 -2.24 -5.238 1 97.94 149 HIS B C 1
ATOM 2481 O O . HIS B 1 149 ? -10.141 -3.379 -5.711 1 97.94 149 HIS B O 1
ATOM 2487 N N . GLY B 1 150 ? -10.023 -1.948 -4.008 1 98.38 150 GLY B N 1
ATOM 2488 C CA . GLY B 1 150 ? -9.898 -3.049 -3.064 1 98.38 150 GLY B CA 1
ATOM 2489 C C . GLY B 1 150 ? -8.953 -2.748 -1.918 1 98.38 150 GLY B C 1
ATOM 2490 O O . GLY B 1 150 ? -8.953 -1.638 -1.382 1 98.38 150 GLY B O 1
ATOM 2491 N N . TYR B 1 151 ? -8.172 -3.828 -1.478 1 98.38 151 TYR B N 1
ATOM 2492 C CA . TYR B 1 151 ? -7.258 -3.633 -0.354 1 98.38 151 TYR B CA 1
ATOM 2493 C C . TYR B 1 151 ? -6.121 -4.645 -0.39 1 98.38 151 TYR B C 1
ATOM 2495 O O . TYR B 1 151 ? -6.234 -5.691 -1.034 1 98.38 151 TYR B O 1
ATOM 2503 N N . VAL B 1 152 ? -5.062 -4.273 0.167 1 98.88 152 VAL B N 1
ATOM 2504 C CA . VAL B 1 152 ? -4.023 -5.207 0.583 1 98.88 152 VAL B CA 1
ATOM 2505 C C . VAL B 1 152 ? -4.23 -5.598 2.045 1 98.88 152 VAL B C 1
ATOM 2507 O O . VAL B 1 152 ? -4.301 -4.73 2.92 1 98.88 152 VAL B O 1
ATOM 2510 N N . ASP B 1 153 ? -4.375 -6.875 2.354 1 98.62 153 ASP B N 1
ATOM 2511 C CA . ASP B 1 153 ? -4.492 -7.344 3.73 1 98.62 153 ASP B CA 1
ATOM 2512 C C . ASP B 1 153 ? -3.115 -7.602 4.34 1 98.62 153 ASP B C 1
ATOM 2514 O O . ASP B 1 153 ? -2.512 -8.648 4.102 1 98.62 153 ASP B O 1
ATOM 2518 N N . LEU B 1 154 ? -2.697 -6.754 5.184 1 98.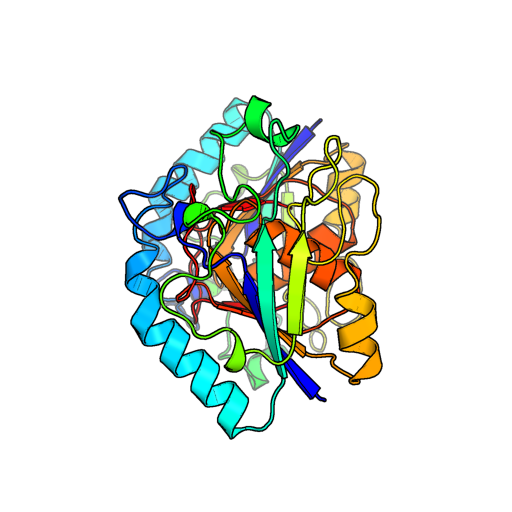44 154 LEU B N 1
ATOM 2519 C CA . LEU B 1 154 ? -1.336 -6.793 5.707 1 98.44 154 LEU B CA 1
ATOM 2520 C C . LEU B 1 154 ? -1.156 -7.965 6.664 1 98.44 154 LEU B C 1
ATOM 2522 O O . LEU B 1 154 ? -0.03 -8.398 6.918 1 98.44 154 LEU B O 1
ATOM 2526 N N . ASN B 1 155 ? -2.246 -8.523 7.242 1 97.75 155 ASN B N 1
ATOM 2527 C CA . ASN B 1 155 ? -2.166 -9.688 8.117 1 97.75 155 ASN B CA 1
ATOM 2528 C C . ASN B 1 155 ? -1.778 -10.945 7.336 1 97.75 155 ASN B C 1
ATOM 2530 O O . ASN B 1 155 ? -1.406 -11.961 7.926 1 97.75 155 ASN B O 1
ATOM 2534 N N . LEU B 1 156 ? -1.899 -10.852 6.047 1 98.69 156 LEU B N 1
ATOM 2535 C CA . LEU B 1 156 ? -1.648 -12.008 5.199 1 98.69 156 LEU B CA 1
ATOM 2536 C C . LEU B 1 156 ? -0.536 -11.719 4.195 1 98.69 156 LEU B C 1
ATOM 2538 O O . LEU B 1 156 ? -0.571 -12.203 3.064 1 98.69 156 LEU B O 1
ATOM 2542 N N . CYS B 1 157 ? 0.365 -10.836 4.617 1 98.69 157 CYS B N 1
ATOM 2543 C CA . CYS B 1 157 ? 1.569 -10.539 3.852 1 98.69 157 CYS B CA 1
ATOM 2544 C C . CYS B 1 157 ? 2.811 -10.625 4.73 1 98.69 157 CYS B C 1
ATOM 2546 O O . CYS B 1 157 ? 2.75 -10.336 5.926 1 98.69 157 CYS B O 1
ATOM 2548 N N . VAL B 1 158 ? 3.855 -10.977 4.184 1 98.44 158 VAL B N 1
ATOM 2549 C CA . VAL B 1 158 ? 5.18 -10.844 4.785 1 98.44 158 VAL B CA 1
ATOM 2550 C C . VAL B 1 158 ? 6.156 -10.273 3.76 1 98.44 158 VAL B C 1
ATOM 2552 O O . VAL B 1 158 ? 5.953 -10.414 2.553 1 98.44 158 VAL B O 1
ATOM 2555 N N . GLY B 1 159 ? 7.109 -9.5 4.188 1 98.06 159 GLY B N 1
ATOM 2556 C CA . GLY B 1 159 ? 8.109 -8.906 3.314 1 98.06 159 GLY B CA 1
ATOM 2557 C C . GLY B 1 159 ? 9.523 -9.023 3.863 1 98.06 159 GLY B C 1
ATOM 2558 O O . GLY B 1 159 ? 9.719 -9.414 5.016 1 98.06 159 GLY B O 1
ATOM 2559 N N . ILE B 1 160 ? 10.5 -8.742 3.096 1 96.44 160 ILE B N 1
ATOM 2560 C CA . ILE B 1 160 ? 11.891 -8.648 3.52 1 96.44 160 ILE B CA 1
ATOM 2561 C C . ILE B 1 160 ? 12.07 -7.469 4.469 1 96.44 160 ILE B C 1
ATOM 2563 O O . ILE B 1 160 ? 12.766 -7.574 5.48 1 96.44 160 ILE B O 1
ATOM 2567 N N . ASP B 1 161 ? 11.352 -6.387 4.145 1 95.5 161 ASP B N 1
ATOM 2568 C CA . ASP B 1 161 ? 11.258 -5.188 4.973 1 95.5 161 ASP B CA 1
ATOM 2569 C C . ASP B 1 161 ? 9.797 -4.762 5.148 1 95.5 161 ASP B C 1
ATOM 2571 O O . ASP B 1 161 ? 8.914 -5.242 4.434 1 95.5 161 ASP B O 1
ATOM 2575 N N . ASN B 1 162 ? 9.625 -3.938 6.145 1 95.75 162 ASN B N 1
ATOM 2576 C CA . ASN B 1 162 ? 8.273 -3.441 6.402 1 95.75 162 ASN B CA 1
ATOM 2577 C C . ASN B 1 162 ? 7.996 -2.152 5.633 1 95.75 162 ASN B C 1
ATOM 2579 O O . ASN B 1 162 ? 7.762 -1.104 6.238 1 95.75 162 ASN B O 1
ATOM 2583 N N . HIS B 1 163 ? 8.008 -2.254 4.297 1 97.75 163 HIS B N 1
ATOM 2584 C CA . HIS B 1 163 ? 7.777 -1.114 3.418 1 97.75 163 HIS B CA 1
ATOM 2585 C C . HIS B 1 163 ? 6.898 -1.502 2.232 1 97.75 163 HIS B C 1
ATOM 2587 O O . HIS B 1 163 ? 6.941 -2.645 1.77 1 97.75 163 HIS B O 1
ATOM 2593 N N . ILE B 1 164 ? 6.113 -0.609 1.792 1 98.56 164 ILE B N 1
ATOM 2594 C CA . ILE B 1 164 ? 5.484 -0.697 0.477 1 98.56 164 ILE B CA 1
ATOM 2595 C C . ILE B 1 164 ? 6.211 0.222 -0.503 1 98.56 164 ILE B C 1
ATOM 2597 O O . ILE B 1 164 ? 6.18 1.446 -0.357 1 98.56 164 ILE B O 1
ATOM 2601 N N . LYS B 1 165 ? 6.875 -0.321 -1.489 1 98.19 165 LYS B N 1
ATOM 2602 C CA . LYS B 1 165 ? 7.602 0.481 -2.469 1 98.19 165 LYS B CA 1
ATOM 2603 C C . LYS B 1 165 ? 6.699 0.881 -3.633 1 98.19 165 LYS B C 1
ATOM 2605 O O . LYS B 1 165 ? 5.891 0.077 -4.102 1 98.19 165 LYS B O 1
ATOM 2610 N N . PHE B 1 166 ? 6.805 2.117 -4.047 1 98.31 166 PHE B N 1
ATOM 2611 C CA . PHE B 1 166 ? 5.957 2.557 -5.148 1 98.31 166 PHE B CA 1
ATOM 2612 C C . PHE B 1 166 ? 6.672 3.592 -6.004 1 98.31 166 PHE B C 1
ATOM 2614 O O . PHE B 1 166 ? 7.641 4.211 -5.562 1 98.31 166 PHE B O 1
#

Secondary structure (DSSP, 8-state):
-EEEEEEE--BHHHHSTTSTTPPTTGGGGHHHHHHHHHHHHHTT-EEEEEEE-BPTT-GGGGTS-S-SBTTSGGGSBSS--GGG-SEEEEE--BTTB---SSSB-TT--B-SHHHHHHHTTEEEEEEEEE-IIIIIHHHHHHHHHHT-EEEEEEEEEE-SSSEEE-/-EEEEEEE--BHHHHSTTSTTPPTTGGGGHHHHHHHHHHHHHTT-EEEEEEE-BPTT-GGGGTS-S-SBTTSGGGSBSS--GGG-SEEEEE--BTTB---SSSB-TT--B-SHHHHHHHTTEEEEEEEEE-IIIIIHHHHHHHHHHT-EEEEEEEEEE-SSSEEE-

Sequence (332 aa):
MKKALIVVDYQYDFVDPNGSLYVKDGEKLQKPLLALINEYKNNNDLVIATKDWHPAHHCSFEIWPPHCIQNTKGSELYNLAESSFDKIILKGTKLNADSYSGFFDDDHTSNGLDEYLKANDVTELCIVGVALDVCVSATLVDAIKLGYHGYVDLNLCVGIDNHIKFMKKALIVVDYQYDFVDPNGSLYVKDGEKLQKPLLALINEYKNNNDLVIATKDWHPAHHCSFEIWPPHCIQNTKGSELYNLAESSFDKIILKGTKLNADSYSGFFDDDHTSNGLDEYLKANDVTELCIVGVALDVCVSATLVDAIKLGYHGYVDLNLCVGIDNHIKF

Organism: NCBI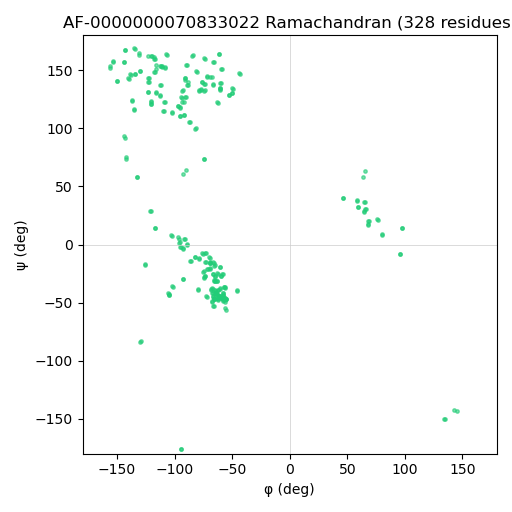:txid315358